Protein AF-A0A534ZPU9-F1 (afdb_monomer_lite)

Structure (mmCIF, N/CA/C/O backbone):
data_AF-A0A534ZPU9-F1
#
_entry.id   AF-A0A534ZPU9-F1
#
loop_
_atom_site.group_PDB
_atom_site.id
_atom_site.type_symbol
_atom_site.label_atom_id
_atom_site.label_alt_id
_atom_site.label_comp_id
_atom_site.label_asym_id
_atom_site.label_entity_id
_atom_site.label_seq_id
_atom_site.pdbx_PDB_ins_code
_atom_site.Cartn_x
_atom_site.Cartn_y
_atom_site.Cartn_z
_atom_site.occupancy
_atom_site.B_iso_or_equiv
_atom_site.auth_seq_id
_atom_site.auth_comp_id
_atom_site.auth_asym_id
_atom_site.auth_atom_id
_atom_site.pdbx_PDB_model_num
ATOM 1 N N . MET A 1 1 ? -18.916 -18.052 34.868 1.00 49.00 1 MET A N 1
ATOM 2 C CA . MET A 1 1 ? -17.453 -17.862 34.822 1.00 49.00 1 MET A CA 1
ATOM 3 C C . MET A 1 1 ? -17.226 -16.495 34.187 1.00 49.00 1 MET A C 1
ATOM 5 O O . MET A 1 1 ? -17.340 -16.378 32.978 1.00 49.00 1 MET A O 1
ATOM 9 N N . THR A 1 2 ? -17.116 -15.443 34.997 1.00 58.88 2 THR A N 1
ATOM 10 C CA . THR A 1 2 ? -16.978 -14.047 34.544 1.00 58.88 2 THR A CA 1
ATOM 11 C C . THR A 1 2 ? -15.500 -13.753 34.291 1.00 58.88 2 THR A C 1
ATOM 13 O O . THR A 1 2 ? -14.686 -13.910 35.202 1.00 58.88 2 THR A O 1
ATOM 16 N N . LEU A 1 3 ? -15.144 -13.390 33.056 1.00 58.25 3 LEU A N 1
ATOM 17 C CA . LEU A 1 3 ? -13.806 -12.895 32.725 1.00 58.25 3 LEU A CA 1
ATOM 18 C C . LEU A 1 3 ? -13.553 -11.594 33.503 1.00 58.25 3 LEU A C 1
ATOM 20 O O . LEU A 1 3 ? -14.474 -10.806 33.725 1.00 58.25 3 LEU A O 1
ATOM 24 N N . ARG A 1 4 ? -12.322 -11.378 33.978 1.00 74.75 4 ARG A N 1
ATOM 25 C CA . ARG A 1 4 ? -11.956 -10.091 34.587 1.00 74.75 4 ARG A CA 1
ATOM 26 C C . ARG A 1 4 ? -11.873 -9.043 33.473 1.00 74.75 4 ARG A C 1
ATOM 28 O O . ARG A 1 4 ? -11.428 -9.363 32.378 1.00 74.75 4 ARG A O 1
ATOM 35 N N . ALA A 1 5 ? -12.220 -7.787 33.758 1.00 69.12 5 ALA A N 1
ATOM 36 C CA . ALA A 1 5 ? -12.166 -6.693 32.775 1.00 69.12 5 ALA A CA 1
ATOM 37 C C . ALA A 1 5 ? -10.786 -6.551 32.085 1.00 69.12 5 ALA A C 1
ATOM 39 O O . ALA A 1 5 ? -10.706 -6.223 30.906 1.00 69.12 5 ALA A O 1
ATOM 40 N N . SER A 1 6 ? -9.696 -6.884 32.790 1.00 70.69 6 SER A N 1
ATOM 41 C CA . SER A 1 6 ? -8.333 -6.944 32.237 1.00 70.69 6 SER A CA 1
ATOM 42 C C . SER A 1 6 ? -8.150 -8.005 31.148 1.00 70.69 6 SER A C 1
ATOM 44 O O . SER A 1 6 ? -7.369 -7.815 30.217 1.00 70.69 6 SER A O 1
ATOM 46 N N . ASP A 1 7 ? -8.861 -9.123 31.272 1.00 79.31 7 ASP A N 1
ATOM 47 C CA . ASP A 1 7 ? -8.763 -10.265 30.366 1.00 79.31 7 ASP A CA 1
ATOM 48 C C . ASP A 1 7 ? -9.612 -10.005 29.114 1.00 79.31 7 ASP A C 1
ATOM 50 O O . ASP A 1 7 ? -9.189 -10.314 28.001 1.00 79.31 7 ASP A O 1
ATOM 54 N N . GLU A 1 8 ? -10.771 -9.358 29.281 1.00 78.50 8 GLU A N 1
ATOM 55 C CA . GLU A 1 8 ? -11.624 -8.906 28.174 1.00 78.50 8 GLU A CA 1
ATOM 56 C C . GLU A 1 8 ? -10.921 -7.856 27.309 1.00 78.50 8 GLU A C 1
ATOM 58 O O . GLU A 1 8 ? -10.891 -7.987 26.083 1.00 78.50 8 GLU A O 1
ATOM 63 N N . GLU A 1 9 ? -10.276 -6.860 27.927 1.00 76.50 9 GLU A N 1
ATOM 64 C CA . GLU A 1 9 ? -9.442 -5.909 27.192 1.00 76.50 9 GLU A CA 1
ATOM 65 C C . GLU A 1 9 ? -8.316 -6.626 26.438 1.00 76.50 9 GLU A C 1
ATOM 67 O O . GLU A 1 9 ? -8.112 -6.374 25.252 1.00 76.50 9 GLU A O 1
ATOM 72 N N . GLY A 1 10 ? -7.604 -7.555 27.082 1.00 81.44 10 GLY A N 1
ATOM 73 C CA . GLY A 1 10 ? -6.538 -8.330 26.442 1.00 81.44 10 GLY A CA 1
ATOM 74 C C . GLY A 1 10 ? -7.006 -9.078 25.187 1.00 81.44 10 GLY A C 1
ATOM 75 O O . GLY A 1 10 ? -6.332 -9.030 24.152 1.00 81.44 10 GLY A O 1
ATOM 76 N N . LEU A 1 11 ? -8.182 -9.707 25.255 1.00 84.25 11 LEU A N 1
ATOM 77 C CA . LEU A 1 11 ? -8.797 -10.434 24.142 1.00 84.25 11 LEU A CA 1
ATOM 78 C C . LEU A 1 11 ? -9.206 -9.506 22.993 1.00 84.25 11 LEU A C 1
ATOM 80 O O . LEU A 1 11 ? -8.908 -9.805 21.837 1.00 84.25 11 LEU A O 1
ATOM 84 N N . LEU A 1 12 ? -9.819 -8.358 23.292 1.00 81.00 12 LEU A N 1
ATOM 85 C CA . LEU A 1 12 ? -10.197 -7.369 22.276 1.00 81.00 12 LEU A CA 1
ATOM 86 C C . LEU A 1 12 ? -8.972 -6.832 21.525 1.00 81.00 12 LEU A C 1
ATOM 88 O O . LEU A 1 12 ? -8.988 -6.709 20.300 1.00 81.00 12 LEU A O 1
ATOM 92 N N . ARG A 1 13 ? -7.876 -6.570 22.245 1.00 80.50 13 ARG A N 1
ATOM 93 C CA . ARG A 1 13 ? -6.616 -6.106 21.647 1.00 80.50 13 ARG A CA 1
ATOM 94 C C . ARG A 1 13 ? -5.962 -7.163 20.757 1.00 80.50 13 ARG A C 1
ATOM 96 O O . ARG A 1 13 ? -5.320 -6.810 19.768 1.00 80.50 13 ARG A O 1
ATOM 103 N N . ALA A 1 14 ? -6.066 -8.441 21.119 1.00 85.62 14 ALA A N 1
ATOM 104 C CA . ALA A 1 14 ? -5.586 -9.542 20.286 1.00 85.62 14 ALA A CA 1
ATOM 105 C C . ALA A 1 14 ? -6.437 -9.674 19.014 1.00 85.62 14 ALA A C 1
ATOM 107 O O . ALA A 1 14 ? -5.892 -9.630 17.916 1.00 85.62 14 ALA A O 1
ATOM 108 N N . ALA A 1 15 ? -7.766 -9.684 19.155 1.00 87.56 15 ALA A N 1
ATOM 109 C CA . ALA A 1 15 ? -8.692 -9.766 18.028 1.00 87.56 15 ALA A CA 1
ATOM 110 C C . ALA A 1 15 ? -8.518 -8.606 17.029 1.00 87.56 15 ALA A C 1
ATOM 112 O O . ALA A 1 15 ? -8.524 -8.827 15.820 1.00 87.56 15 ALA A O 1
ATOM 113 N N . PHE A 1 16 ? -8.299 -7.378 17.516 1.00 88.06 16 PHE A N 1
ATOM 114 C CA . PHE A 1 16 ? -8.013 -6.221 16.662 1.00 88.06 16 PHE A CA 1
ATOM 115 C C . PHE A 1 16 ? -6.722 -6.407 15.849 1.00 88.06 16 PHE A C 1
ATOM 117 O O . PHE A 1 16 ? -6.691 -6.148 14.643 1.00 88.06 16 PHE A O 1
ATOM 124 N N . ARG A 1 17 ? -5.649 -6.887 16.495 1.00 88.50 17 ARG A N 1
ATOM 125 C CA . ARG A 1 17 ? -4.371 -7.166 15.826 1.00 88.50 17 ARG A CA 1
ATOM 126 C C . ARG A 1 17 ? -4.491 -8.294 14.808 1.00 88.50 17 ARG A C 1
ATOM 128 O O . ARG A 1 17 ? -3.958 -8.147 13.712 1.00 88.50 17 ARG A O 1
ATOM 135 N N . ASP A 1 18 ? -5.225 -9.353 15.119 1.00 89.62 18 ASP A N 1
ATOM 136 C CA . ASP A 1 18 ? -5.434 -10.473 14.198 1.00 89.62 18 ASP A CA 1
ATOM 137 C C . ASP A 1 18 ? -6.263 -10.050 12.976 1.00 89.62 18 ASP A C 1
ATOM 139 O O . ASP A 1 18 ? -5.932 -10.405 11.843 1.00 89.62 18 ASP A O 1
ATOM 143 N N . ALA A 1 19 ? -7.292 -9.222 13.183 1.00 89.44 19 ALA A N 1
ATOM 144 C CA . ALA A 1 19 ? -8.152 -8.728 12.111 1.00 89.44 19 ALA A CA 1
ATOM 145 C C . ALA A 1 19 ? -7.417 -7.796 11.132 1.00 89.44 19 ALA A C 1
ATOM 147 O O . ALA A 1 19 ? -7.635 -7.868 9.919 1.00 89.44 19 ALA A O 1
ATOM 148 N N . HIS A 1 20 ? -6.546 -6.914 11.633 1.00 92.50 20 HIS A N 1
ATOM 149 C CA . HIS A 1 20 ? -5.939 -5.859 10.813 1.00 92.50 20 HIS A CA 1
ATOM 150 C C . HIS A 1 20 ? -4.463 -6.086 10.467 1.00 92.50 20 HIS A C 1
ATOM 152 O O . HIS A 1 20 ? -3.985 -5.547 9.464 1.00 92.50 20 HIS A O 1
ATOM 158 N N . GLY A 1 21 ? -3.738 -6.874 11.260 1.00 92.88 21 GLY A N 1
ATOM 159 C CA . GLY A 1 21 ? -2.283 -6.994 11.208 1.00 92.88 21 GLY A CA 1
ATOM 160 C C . GLY A 1 21 ? -1.733 -7.484 9.870 1.00 92.88 21 GLY A C 1
ATOM 161 O O . GLY A 1 21 ? -0.947 -6.756 9.258 1.00 92.88 21 GLY A O 1
ATOM 162 N N . PRO A 1 22 ? -2.161 -8.653 9.353 1.00 93.69 22 PRO A N 1
ATOM 163 C CA . PRO A 1 22 ? -1.631 -9.189 8.100 1.00 93.69 22 PRO A CA 1
ATOM 164 C C . PRO A 1 22 ? -1.818 -8.232 6.916 1.00 93.69 22 PRO A C 1
ATOM 166 O O . PRO A 1 22 ? -0.870 -7.945 6.182 1.00 93.69 22 PRO A O 1
ATOM 169 N N . ARG A 1 23 ? -3.025 -7.665 6.767 1.00 94.25 23 ARG A N 1
ATOM 170 C CA . ARG A 1 23 ? -3.320 -6.710 5.690 1.00 94.25 23 ARG A CA 1
ATOM 171 C C . ARG A 1 23 ? -2.579 -5.390 5.880 1.00 94.25 23 ARG A C 1
ATOM 173 O O . ARG A 1 23 ? -2.172 -4.783 4.896 1.00 94.25 23 ARG A O 1
ATOM 180 N N . LEU A 1 24 ? -2.423 -4.893 7.109 1.00 97.12 24 LEU A N 1
ATOM 181 C CA . LEU A 1 24 ? -1.668 -3.660 7.362 1.00 97.12 24 LEU A CA 1
ATOM 182 C C . LEU A 1 24 ? -0.179 -3.829 7.059 1.00 97.12 24 LEU A C 1
ATOM 184 O O . LEU A 1 24 ? 0.421 -2.931 6.475 1.00 97.12 24 LEU A O 1
ATOM 188 N N . ASN A 1 25 ? 0.398 -4.982 7.396 1.00 96.75 25 ASN A N 1
ATOM 189 C CA . ASN A 1 25 ? 1.785 -5.283 7.064 1.00 96.75 25 ASN A CA 1
ATOM 190 C C . ASN A 1 25 ? 1.997 -5.366 5.543 1.00 96.75 25 ASN A C 1
ATOM 192 O O . ASN A 1 25 ? 2.954 -4.794 5.031 1.00 96.75 25 ASN A O 1
ATOM 196 N N . GLY A 1 26 ? 1.075 -6.001 4.806 1.00 96.62 26 GLY A N 1
ATOM 197 C CA . GLY A 1 26 ? 1.102 -6.019 3.337 1.00 96.62 26 GLY A CA 1
ATOM 198 C C . GLY A 1 26 ? 1.050 -4.614 2.725 1.00 96.62 26 GLY A C 1
ATOM 199 O O . GLY A 1 26 ? 1.885 -4.272 1.885 1.00 96.62 26 GLY A O 1
ATOM 200 N N . PHE A 1 27 ? 0.137 -3.764 3.209 1.00 98.00 27 PHE A N 1
ATOM 201 C CA . PHE A 1 27 ? 0.074 -2.352 2.821 1.00 98.00 27 PHE A CA 1
ATOM 202 C C . PHE A 1 27 ? 1.398 -1.627 3.088 1.00 98.00 27 PHE A C 1
ATOM 204 O O . PHE A 1 27 ? 1.947 -0.975 2.199 1.00 98.00 27 PHE A O 1
ATOM 211 N N . ALA A 1 28 ? 1.936 -1.765 4.304 1.00 97.69 28 ALA A N 1
ATOM 212 C CA . ALA A 1 28 ? 3.181 -1.124 4.701 1.00 97.69 28 ALA A CA 1
ATOM 213 C C . ALA A 1 28 ? 4.351 -1.575 3.813 1.00 97.69 28 ALA A C 1
ATOM 215 O O . ALA A 1 28 ? 5.092 -0.724 3.331 1.00 97.69 28 ALA A O 1
ATOM 216 N N . LEU A 1 29 ? 4.466 -2.874 3.512 1.00 96.94 29 LEU A N 1
ATOM 217 C CA . LEU A 1 29 ? 5.491 -3.419 2.614 1.00 96.94 29 LEU A CA 1
ATOM 218 C C . LEU A 1 29 ? 5.429 -2.805 1.215 1.00 96.94 29 LEU A C 1
ATOM 220 O O . LEU A 1 29 ? 6.463 -2.433 0.658 1.00 96.94 29 LEU A O 1
ATOM 224 N N . LEU A 1 30 ? 4.234 -2.674 0.639 1.00 96.75 30 LEU A N 1
ATOM 225 C CA . LEU A 1 30 ? 4.069 -2.071 -0.684 1.00 96.75 30 LEU A CA 1
ATOM 226 C C . LEU A 1 30 ? 4.425 -0.579 -0.655 1.00 96.75 30 LEU A C 1
ATOM 228 O O . LEU A 1 30 ? 5.157 -0.091 -1.517 1.00 96.75 30 LEU A O 1
ATOM 232 N N . VAL A 1 31 ? 3.984 0.149 0.371 1.00 96.50 31 VAL A N 1
ATOM 233 C CA . VAL A 1 31 ? 4.251 1.587 0.518 1.00 96.50 31 VAL A CA 1
ATOM 234 C C . VAL A 1 31 ? 5.739 1.874 0.768 1.00 96.50 31 VAL A C 1
ATOM 236 O O . VAL A 1 31 ? 6.283 2.812 0.169 1.00 96.50 31 VAL A O 1
ATOM 239 N N . THR A 1 32 ? 6.434 1.047 1.555 1.00 95.69 32 THR A N 1
ATOM 240 C CA . THR A 1 32 ? 7.889 1.146 1.787 1.00 95.69 32 THR A CA 1
ATOM 241 C C . THR A 1 32 ? 8.731 0.506 0.682 1.00 95.69 32 THR A C 1
ATOM 243 O O . THR A 1 32 ? 9.961 0.612 0.692 1.00 95.69 32 THR A O 1
ATOM 246 N N . LEU A 1 33 ? 8.080 -0.102 -0.313 1.00 95.38 33 LEU A N 1
ATOM 247 C CA . LEU A 1 33 ? 8.710 -0.820 -1.413 1.00 95.38 33 LEU A CA 1
ATOM 248 C C . LEU A 1 33 ? 9.692 -1.890 -0.901 1.00 95.38 33 LEU A C 1
ATOM 250 O O . LEU A 1 33 ? 10.892 -1.847 -1.187 1.00 95.38 33 LEU A O 1
ATOM 254 N N . GLY A 1 34 ? 9.174 -2.818 -0.098 1.00 95.44 34 GLY A N 1
ATOM 255 C CA . GLY A 1 34 ? 9.870 -4.030 0.335 1.00 95.44 34 GLY A CA 1
ATOM 256 C C . GLY A 1 34 ? 10.845 -3.864 1.497 1.00 95.44 34 GLY A C 1
ATOM 257 O O . GLY A 1 34 ? 11.533 -4.821 1.838 1.00 95.44 34 GLY A O 1
ATOM 258 N N . ASP A 1 35 ? 10.924 -2.689 2.126 1.00 95.12 35 ASP A N 1
ATOM 259 C CA . ASP A 1 35 ? 11.679 -2.540 3.375 1.00 95.12 35 ASP A CA 1
ATOM 260 C C . ASP A 1 35 ? 10.894 -3.199 4.520 1.00 95.12 35 ASP A C 1
ATOM 262 O O . ASP A 1 35 ? 9.988 -2.585 5.090 1.00 95.12 35 ASP A O 1
ATOM 266 N N . GLN A 1 36 ? 11.205 -4.471 4.801 1.00 95.12 36 GLN A N 1
ATOM 267 C CA . GLN A 1 36 ? 10.495 -5.298 5.784 1.00 95.12 36 GLN A CA 1
ATOM 268 C C . GLN A 1 36 ? 10.608 -4.747 7.200 1.00 95.12 36 GLN A C 1
ATOM 270 O O . GLN A 1 36 ? 9.604 -4.666 7.903 1.00 95.12 36 GLN A O 1
ATOM 275 N N . SER A 1 37 ? 11.812 -4.343 7.607 1.00 94.38 37 SER A N 1
ATOM 276 C CA . SER A 1 37 ? 12.061 -3.815 8.947 1.00 94.38 37 SER A CA 1
ATOM 277 C C . SER A 1 37 ? 11.273 -2.530 9.178 1.00 94.38 37 SER A C 1
ATOM 279 O O . SER A 1 37 ? 10.618 -2.379 10.209 1.00 94.38 37 SER A O 1
ATOM 281 N N . LEU A 1 38 ? 11.285 -1.616 8.202 1.00 95.06 38 LEU A N 1
ATOM 282 C CA . LEU A 1 38 ? 10.503 -0.388 8.288 1.00 95.06 38 LEU A CA 1
ATOM 283 C C . LEU A 1 38 ? 8.996 -0.666 8.226 1.00 95.06 38 LEU A C 1
ATOM 285 O O . LEU A 1 38 ? 8.249 -0.078 9.001 1.00 95.06 38 LEU A O 1
ATOM 289 N N . ALA A 1 39 ? 8.543 -1.550 7.334 1.00 96.38 39 ALA A N 1
ATOM 290 C CA . ALA A 1 39 ? 7.129 -1.897 7.209 1.00 96.38 39 ALA A CA 1
ATOM 291 C C . ALA A 1 39 ? 6.572 -2.507 8.501 1.00 96.38 39 ALA A C 1
ATOM 293 O O . ALA A 1 39 ? 5.527 -2.066 8.977 1.00 96.38 39 ALA A O 1
ATOM 294 N N . ALA A 1 40 ? 7.298 -3.458 9.094 1.00 96.31 40 ALA A N 1
ATOM 295 C CA . ALA A 1 40 ? 6.917 -4.101 10.344 1.00 96.31 40 ALA A CA 1
ATOM 296 C C . ALA A 1 40 ? 6.848 -3.092 11.496 1.00 96.31 40 ALA A C 1
ATOM 298 O O . ALA A 1 40 ? 5.866 -3.086 12.233 1.00 96.31 40 ALA A O 1
ATOM 299 N N . ALA A 1 41 ? 7.840 -2.201 11.612 1.00 96.94 41 ALA A N 1
ATOM 300 C CA . ALA A 1 41 ? 7.837 -1.148 12.626 1.00 96.94 41 ALA A CA 1
ATOM 301 C C . ALA A 1 41 ? 6.634 -0.202 12.465 1.00 96.94 41 ALA A C 1
ATOM 303 O O . ALA A 1 41 ? 5.899 0.030 13.418 1.00 96.94 41 ALA A O 1
ATOM 304 N N . LEU A 1 42 ? 6.373 0.281 11.244 1.00 97.44 42 LEU A N 1
ATOM 305 C CA . LEU A 1 42 ? 5.243 1.175 10.966 1.00 97.44 42 LEU A CA 1
ATOM 306 C C . LEU A 1 42 ? 3.886 0.507 11.230 1.00 97.44 42 LEU A C 1
ATOM 308 O O . LEU A 1 42 ? 2.979 1.146 11.763 1.00 97.44 42 LEU A O 1
ATOM 312 N N . ALA A 1 43 ? 3.731 -0.761 10.841 1.00 97.50 43 ALA A N 1
ATOM 313 C CA . ALA A 1 43 ? 2.507 -1.516 11.073 1.00 97.50 43 ALA A CA 1
ATOM 314 C C . ALA A 1 43 ? 2.292 -1.791 12.569 1.00 97.50 43 ALA A C 1
ATOM 316 O O . ALA A 1 43 ? 1.174 -1.626 13.052 1.00 97.50 43 ALA A O 1
ATOM 317 N N . ALA A 1 44 ? 3.349 -2.157 13.301 1.00 96.19 44 ALA A N 1
ATOM 318 C CA . ALA A 1 44 ? 3.297 -2.355 14.747 1.00 96.19 44 ALA A CA 1
ATOM 319 C C . ALA A 1 44 ? 2.902 -1.062 15.476 1.00 96.19 44 ALA A C 1
ATOM 321 O O . ALA A 1 44 ? 1.931 -1.071 16.228 1.00 96.19 44 ALA A O 1
ATOM 322 N N . ASP A 1 45 ? 3.557 0.061 15.169 1.00 97.12 45 ASP A N 1
ATOM 323 C CA . ASP A 1 45 ? 3.245 1.364 15.769 1.00 97.12 45 ASP A CA 1
ATOM 324 C C . ASP A 1 45 ? 1.782 1.773 15.522 1.00 97.12 45 ASP A C 1
ATOM 326 O O . ASP A 1 45 ? 1.087 2.248 16.425 1.00 97.12 45 ASP A O 1
ATOM 330 N N . ALA A 1 46 ? 1.289 1.569 14.296 1.00 97.19 46 ALA A N 1
ATOM 331 C CA . ALA A 1 46 ? -0.093 1.870 13.942 1.00 97.19 46 ALA A CA 1
ATOM 332 C C . ALA A 1 46 ? -1.094 0.956 14.669 1.00 97.19 46 ALA A C 1
ATOM 334 O O . ALA A 1 46 ? -2.116 1.446 15.153 1.00 97.19 46 ALA A O 1
ATOM 335 N N . LEU A 1 47 ? -0.810 -0.347 14.781 1.00 95.12 47 LEU A N 1
ATOM 336 C CA . LEU A 1 47 ? -1.645 -1.288 15.533 1.00 95.12 47 LEU A CA 1
ATOM 337 C C . LEU A 1 47 ? -1.665 -0.954 17.020 1.00 95.12 47 LEU A C 1
ATOM 339 O O . LEU A 1 47 ? -2.739 -0.967 17.615 1.00 95.12 47 LEU A O 1
ATOM 343 N N . ASP A 1 48 ? -0.522 -0.626 17.615 1.00 93.88 48 ASP A N 1
ATOM 344 C CA . ASP A 1 48 ? -0.427 -0.279 19.032 1.00 93.88 48 ASP A CA 1
ATOM 345 C C . ASP A 1 48 ? -1.229 0.982 19.361 1.00 93.88 48 ASP A C 1
ATOM 347 O O . ASP A 1 48 ? -1.870 1.061 20.411 1.00 93.88 48 ASP A O 1
ATOM 351 N N . GLU A 1 49 ? -1.228 1.971 18.467 1.00 93.56 49 GLU A N 1
ATOM 352 C CA . GLU A 1 49 ? -2.047 3.171 18.628 1.00 93.56 49 GLU A CA 1
ATOM 353 C C . GLU A 1 49 ? -3.535 2.899 18.374 1.00 93.56 49 GLU A C 1
ATOM 355 O O . GLU A 1 49 ? -4.372 3.329 19.168 1.00 93.56 49 GLU A O 1
ATOM 360 N N . GLY A 1 50 ? -3.869 2.135 17.329 1.00 91.31 50 GLY A N 1
ATOM 361 C CA . GLY A 1 50 ? -5.250 1.753 17.022 1.00 91.31 50 GLY A CA 1
ATOM 362 C C . GLY A 1 50 ? -5.881 0.915 18.134 1.00 91.31 50 GLY A C 1
ATOM 363 O O . GLY A 1 50 ? -7.029 1.131 18.505 1.00 91.31 50 GLY A O 1
ATOM 364 N N . THR A 1 51 ? -5.094 0.040 18.756 1.00 89.12 51 THR A N 1
ATOM 365 C CA . THR A 1 51 ? -5.502 -0.792 19.892 1.00 89.12 51 THR A CA 1
ATOM 366 C C . THR A 1 51 ? -5.884 0.052 21.115 1.00 89.12 51 THR A C 1
ATOM 368 O O . THR A 1 51 ? -6.840 -0.274 21.813 1.00 89.12 51 THR A O 1
ATOM 371 N N . ARG A 1 52 ? -5.188 1.174 21.362 1.00 86.94 52 ARG A N 1
ATOM 372 C CA . ARG A 1 52 ? -5.541 2.130 22.434 1.00 86.94 52 ARG A CA 1
ATOM 373 C C . ARG A 1 52 ? -6.829 2.905 22.146 1.00 86.94 52 ARG A C 1
ATOM 375 O O . ARG A 1 52 ? -7.395 3.490 23.060 1.00 86.94 52 ARG A O 1
ATOM 382 N N . GLN A 1 53 ? -7.274 2.921 20.891 1.00 85.06 53 GLN A N 1
ATOM 383 C CA . GLN A 1 53 ? -8.470 3.621 20.422 1.00 85.06 53 GLN A CA 1
ATOM 384 C C . GLN A 1 53 ? -9.528 2.650 19.877 1.00 85.06 53 GLN A C 1
ATOM 386 O O . GLN A 1 53 ? -10.430 3.074 19.155 1.00 85.06 53 GLN A O 1
ATOM 391 N N . ALA A 1 54 ? -9.443 1.357 20.214 1.00 78.19 54 ALA A N 1
ATOM 392 C CA . ALA A 1 54 ? -10.286 0.315 19.626 1.00 78.19 54 ALA A CA 1
ATOM 393 C C . ALA A 1 54 ? -11.789 0.615 19.785 1.00 78.19 54 ALA A C 1
ATOM 395 O O . ALA A 1 54 ? -12.569 0.398 18.860 1.00 78.19 54 ALA A O 1
ATOM 396 N N . ASP A 1 55 ? -12.184 1.218 20.910 1.00 77.19 55 ASP A N 1
ATOM 397 C CA . ASP A 1 55 ? -13.563 1.646 21.160 1.00 77.19 55 ASP A CA 1
ATOM 398 C C . ASP A 1 55 ? -14.048 2.780 20.252 1.00 77.19 55 ASP A C 1
ATOM 400 O O . ASP A 1 55 ? -15.239 2.850 19.948 1.00 77.19 55 ASP A O 1
ATOM 404 N N . ALA A 1 56 ? -13.153 3.664 19.815 1.00 79.94 56 ALA A N 1
ATOM 405 C CA . ALA A 1 56 ? -13.463 4.716 18.849 1.00 79.94 56 ALA A CA 1
ATOM 406 C C . ALA A 1 56 ? -13.423 4.190 17.401 1.00 79.94 56 ALA A C 1
ATOM 408 O O . ALA A 1 56 ? -14.088 4.733 16.519 1.00 79.94 56 ALA A O 1
ATOM 409 N N . LEU A 1 57 ? -12.686 3.101 17.160 1.00 82.88 57 LEU A N 1
ATOM 410 C CA . LEU A 1 57 ? -12.492 2.451 15.863 1.00 82.88 57 LEU A CA 1
ATOM 411 C C . LEU A 1 57 ? -13.358 1.187 15.704 1.00 82.88 57 LEU A C 1
ATOM 413 O O . LEU A 1 57 ? -12.930 0.197 15.119 1.00 82.88 57 LEU A O 1
ATOM 417 N N . ARG A 1 58 ? -14.601 1.213 16.199 1.00 77.12 58 ARG A N 1
ATOM 418 C CA . ARG A 1 58 ? -15.518 0.052 16.150 1.00 77.12 58 ARG A CA 1
ATOM 419 C C . ARG A 1 58 ? -15.936 -0.366 14.741 1.00 77.12 58 ARG A C 1
ATOM 421 O O . ARG A 1 58 ? -16.351 -1.504 14.549 1.00 77.12 58 ARG A O 1
ATOM 428 N N . HIS A 1 59 ? -15.865 0.543 13.771 1.00 87.19 59 HIS A N 1
ATOM 429 C CA . HIS A 1 59 ? -16.178 0.239 12.376 1.00 87.19 59 HIS A CA 1
ATOM 430 C C . HIS A 1 59 ? -14.931 -0.317 11.679 1.00 87.19 59 HIS A C 1
ATOM 432 O O . HIS A 1 59 ? -13.973 0.442 11.506 1.00 87.19 59 HIS A O 1
ATOM 438 N N . PRO A 1 60 ? -14.922 -1.599 11.272 1.00 87.38 60 PRO A N 1
ATOM 439 C CA . PRO A 1 60 ? -13.707 -2.270 10.814 1.00 87.38 60 PRO A CA 1
ATOM 440 C C . PRO A 1 60 ? -13.105 -1.630 9.556 1.00 87.38 60 PRO A C 1
ATOM 442 O O . PRO A 1 60 ? -11.883 -1.547 9.439 1.00 87.38 60 PRO A O 1
ATOM 445 N N . GLU A 1 61 ? -13.928 -1.109 8.645 1.00 89.81 61 GLU A N 1
ATOM 446 C CA . GLU A 1 61 ? -13.474 -0.423 7.431 1.00 89.81 61 GLU A CA 1
ATOM 447 C C . GLU A 1 61 ? -12.789 0.905 7.772 1.00 89.81 61 GLU A C 1
ATOM 449 O O . GLU A 1 61 ? -11.675 1.175 7.317 1.00 89.81 61 GLU A O 1
ATOM 454 N N . ARG A 1 62 ? -13.402 1.698 8.662 1.00 90.19 62 ARG A N 1
ATOM 455 C CA . ARG A 1 62 ? -12.834 2.975 9.121 1.00 90.19 62 ARG A CA 1
ATOM 456 C C . ARG A 1 62 ? -11.572 2.767 9.951 1.00 90.19 62 ARG A C 1
ATOM 458 O O . ARG A 1 62 ? -10.629 3.544 9.829 1.00 90.19 62 ARG A O 1
ATOM 465 N N . ALA A 1 63 ? -11.535 1.714 10.768 1.00 94.00 63 ALA A N 1
ATOM 466 C CA . ALA A 1 63 ? -10.345 1.304 11.505 1.00 94.00 63 ALA A CA 1
ATOM 467 C C . ALA A 1 63 ? -9.207 0.962 10.542 1.00 94.00 63 ALA A C 1
ATOM 469 O O . ALA A 1 63 ? -8.093 1.463 10.694 1.00 94.00 63 ALA A O 1
ATOM 470 N N . ALA A 1 64 ? -9.497 0.177 9.501 1.00 95.69 64 ALA A N 1
ATOM 471 C CA . ALA A 1 64 ? -8.521 -0.143 8.473 1.00 95.69 64 ALA A CA 1
ATOM 472 C C . ALA A 1 64 ? -8.009 1.132 7.782 1.00 95.69 64 ALA A C 1
ATOM 474 O O . ALA A 1 64 ? -6.797 1.342 7.740 1.00 95.69 64 ALA A O 1
ATOM 475 N N . ALA A 1 65 ? -8.898 2.021 7.331 1.00 96.62 65 ALA A N 1
ATOM 476 C CA . ALA A 1 65 ? -8.526 3.285 6.696 1.00 96.62 65 ALA A CA 1
ATOM 477 C C . ALA A 1 65 ? -7.639 4.159 7.601 1.00 96.62 65 ALA A C 1
ATOM 479 O O . ALA A 1 65 ? -6.586 4.645 7.181 1.00 96.62 65 ALA A O 1
ATOM 480 N N . TRP A 1 66 ? -8.008 4.287 8.876 1.00 96.69 66 TRP A N 1
ATOM 481 C CA . TRP A 1 66 ? -7.234 5.020 9.874 1.00 96.69 66 TRP A CA 1
ATOM 482 C C . TRP A 1 66 ? -5.826 4.432 10.067 1.00 96.69 66 TRP A C 1
ATOM 484 O O . TRP A 1 66 ? -4.839 5.170 10.077 1.00 96.69 66 TRP A O 1
ATOM 494 N N . LEU A 1 67 ? -5.699 3.102 10.134 1.00 97.88 67 LEU A N 1
ATOM 495 C CA . LEU A 1 67 ? -4.403 2.429 10.268 1.00 97.88 67 LEU A CA 1
ATOM 496 C C . LEU A 1 67 ? -3.499 2.679 9.049 1.00 97.88 67 LEU A C 1
ATOM 498 O O . LEU A 1 67 ? -2.307 2.954 9.210 1.00 97.88 67 LEU A O 1
ATOM 502 N N . ARG A 1 68 ? -4.051 2.641 7.827 1.00 98.31 68 ARG A N 1
ATOM 503 C CA . ARG A 1 68 ? -3.296 2.967 6.600 1.00 98.31 68 ARG A CA 1
ATOM 504 C C . ARG A 1 68 ? -2.851 4.426 6.592 1.00 98.31 68 ARG A C 1
ATOM 506 O O . ARG A 1 68 ? -1.696 4.701 6.263 1.00 98.31 68 ARG A O 1
ATOM 513 N N . ALA A 1 69 ? -3.725 5.344 7.008 1.00 97.75 69 ALA A N 1
ATOM 514 C CA . ALA A 1 69 ? -3.378 6.755 7.170 1.00 97.75 69 ALA A CA 1
ATOM 515 C C . ALA A 1 69 ? -2.198 6.924 8.137 1.00 97.75 69 ALA A C 1
ATOM 517 O O . ALA A 1 69 ? -1.276 7.706 7.883 1.00 97.75 69 ALA A O 1
ATOM 518 N N . ARG A 1 70 ? -2.187 6.148 9.230 1.00 97.75 70 ARG A N 1
ATOM 519 C CA . ARG A 1 70 ? -1.123 6.201 10.231 1.00 97.75 70 ARG A CA 1
ATOM 520 C C . ARG A 1 70 ? 0.219 5.732 9.680 1.00 97.75 70 ARG A C 1
ATOM 522 O O . ARG A 1 70 ? 1.209 6.452 9.834 1.00 97.75 70 ARG A O 1
ATOM 529 N N . VAL A 1 71 ? 0.232 4.598 8.978 1.00 98.12 71 VAL A N 1
ATOM 530 C CA . VAL A 1 71 ? 1.419 4.085 8.274 1.00 98.12 71 VAL A CA 1
ATOM 531 C C . VAL A 1 71 ? 1.921 5.102 7.251 1.00 98.12 71 VAL A C 1
ATOM 533 O O . VAL A 1 7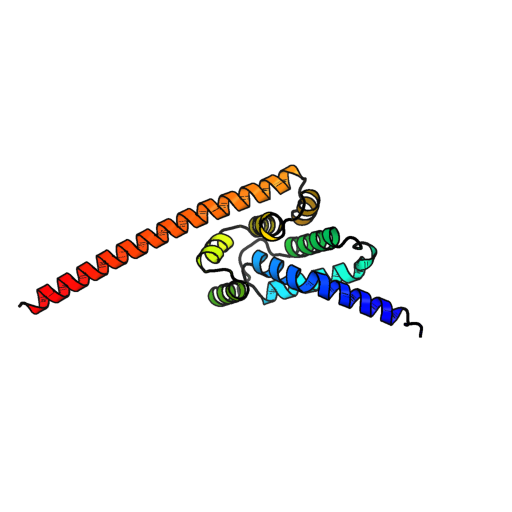1 ? 3.104 5.445 7.254 1.00 98.12 71 VAL A O 1
ATOM 536 N N . LEU A 1 72 ? 1.037 5.641 6.405 1.00 97.19 72 LEU A N 1
ATOM 537 C CA . LEU A 1 72 ? 1.424 6.594 5.365 1.00 97.19 72 LEU A CA 1
ATOM 538 C C . LEU A 1 72 ? 2.038 7.867 5.960 1.00 97.19 72 LEU A C 1
ATOM 540 O O . LEU A 1 72 ? 3.094 8.311 5.509 1.00 97.19 72 LEU A O 1
ATOM 544 N N . LYS A 1 73 ? 1.417 8.427 7.005 1.00 96.69 73 LYS A N 1
ATOM 545 C CA . LYS A 1 73 ? 1.902 9.632 7.693 1.00 96.69 73 LYS A CA 1
ATOM 546 C C . LYS A 1 73 ? 3.283 9.432 8.323 1.00 96.69 73 LYS A C 1
ATOM 548 O O . LYS A 1 73 ? 4.077 10.369 8.348 1.00 96.69 73 LYS A O 1
ATOM 553 N N . ALA A 1 74 ? 3.561 8.238 8.841 1.00 95.69 74 ALA A N 1
ATOM 554 C CA . ALA A 1 74 ? 4.843 7.900 9.455 1.00 95.69 74 ALA A CA 1
ATOM 555 C C . ALA A 1 74 ? 5.903 7.431 8.436 1.00 95.69 74 ALA A C 1
ATOM 557 O O . ALA A 1 74 ? 7.089 7.366 8.766 1.00 95.69 74 ALA A O 1
ATOM 558 N N . THR A 1 75 ? 5.514 7.150 7.187 1.00 94.75 75 THR A N 1
ATOM 559 C CA . THR A 1 75 ? 6.449 6.715 6.146 1.00 94.75 75 THR A CA 1
ATOM 560 C C . THR A 1 75 ? 7.316 7.888 5.657 1.00 94.75 75 THR A C 1
ATOM 562 O O . THR A 1 75 ? 6.783 8.916 5.219 1.00 94.75 75 THR A O 1
ATOM 565 N N . PRO A 1 76 ? 8.657 7.753 5.656 1.00 89.94 76 PRO A N 1
ATOM 566 C CA . PRO A 1 76 ? 9.555 8.770 5.114 1.00 89.94 76 PRO A CA 1
ATOM 567 C C . PRO A 1 76 ? 9.297 9.041 3.625 1.00 89.94 76 PRO A C 1
ATOM 569 O O . PRO A 1 76 ? 9.262 8.123 2.813 1.00 89.94 76 PRO A O 1
ATOM 572 N N . GLN A 1 77 ? 9.168 10.317 3.248 1.00 84.00 77 GLN A N 1
ATOM 573 C CA . GLN A 1 77 ? 8.830 10.721 1.872 1.00 84.00 77 GLN A CA 1
ATOM 574 C C . GLN A 1 77 ? 10.030 10.743 0.906 1.00 84.00 77 GLN A C 1
ATOM 576 O O . GLN A 1 77 ? 9.844 10.851 -0.304 1.00 84.00 77 GLN A O 1
ATOM 581 N N . ARG A 1 78 ? 11.268 10.669 1.415 1.00 74.88 78 ARG A N 1
ATOM 582 C CA . ARG A 1 78 ? 12.505 10.656 0.612 1.00 74.88 78 ARG A CA 1
ATOM 583 C C . ARG A 1 78 ? 13.200 9.292 0.717 1.00 74.88 78 ARG A C 1
ATOM 585 O O . ARG A 1 78 ? 13.149 8.666 1.772 1.00 74.88 78 ARG A O 1
ATOM 592 N N . HIS A 1 79 ? 13.810 8.873 -0.400 1.00 60.78 79 HIS A N 1
ATOM 593 C CA . HIS A 1 79 ? 14.527 7.608 -0.650 1.00 60.78 79 HIS A CA 1
ATOM 594 C C . HIS A 1 79 ? 15.513 7.192 0.468 1.00 60.78 79 HIS A C 1
ATOM 596 O O . HIS A 1 79 ? 15.910 8.035 1.273 1.00 60.78 79 HIS A O 1
ATOM 602 N N . PRO A 1 80 ? 15.864 5.890 0.552 1.00 57.31 80 PRO A N 1
ATOM 603 C CA . PRO A 1 80 ? 16.067 5.174 1.807 1.00 57.31 80 PRO A CA 1
ATOM 604 C C . PRO A 1 80 ? 17.214 5.724 2.648 1.00 57.31 80 PRO A C 1
ATOM 606 O O . PRO A 1 80 ? 18.183 6.299 2.149 1.00 57.31 80 PRO A O 1
ATOM 609 N N . ARG A 1 81 ? 17.101 5.490 3.961 1.00 59.69 81 ARG A N 1
ATOM 610 C CA . ARG A 1 81 ? 18.185 5.703 4.922 1.00 59.69 81 ARG A CA 1
ATOM 611 C C . ARG A 1 81 ? 19.472 5.099 4.351 1.00 59.69 81 ARG A C 1
ATOM 613 O O . ARG A 1 81 ? 19.436 4.016 3.780 1.00 59.69 81 ARG A O 1
ATOM 620 N N . ARG A 1 82 ? 20.612 5.760 4.564 1.00 64.81 82 ARG A N 1
ATOM 621 C CA . ARG A 1 82 ? 21.955 5.297 4.150 1.00 64.81 82 ARG A CA 1
ATOM 622 C C . ARG A 1 82 ? 22.267 3.838 4.551 1.00 64.81 82 ARG A C 1
ATOM 624 O O . ARG A 1 82 ? 23.132 3.224 3.943 1.00 64.81 82 ARG A O 1
ATOM 631 N N . ASN A 1 83 ? 21.530 3.298 5.527 1.00 73.38 83 ASN A N 1
ATOM 632 C CA . ASN A 1 83 ? 21.633 1.936 6.054 1.00 73.38 83 ASN A CA 1
ATOM 633 C C . ASN A 1 83 ? 20.368 1.084 5.791 1.00 73.38 83 ASN A C 1
ATOM 635 O O . ASN A 1 83 ? 20.067 0.188 6.573 1.00 73.38 83 ASN A O 1
ATOM 639 N N . GLY A 1 84 ? 19.569 1.414 4.774 1.00 80.88 84 GLY A N 1
ATOM 640 C CA . GLY A 1 84 ? 18.387 0.635 4.395 1.00 80.88 84 GLY A CA 1
ATOM 641 C C . GLY A 1 84 ? 18.746 -0.709 3.744 1.00 80.88 84 GLY A C 1
ATOM 642 O O . GLY A 1 84 ? 19.900 -0.903 3.348 1.00 80.88 84 GLY A O 1
ATOM 643 N N . PRO A 1 85 ? 17.770 -1.627 3.620 1.00 88.56 85 PRO A N 1
ATOM 644 C CA . PRO A 1 85 ? 17.989 -2.929 3.005 1.00 88.56 85 PRO A CA 1
ATOM 645 C C . PRO A 1 85 ? 18.430 -2.790 1.550 1.00 88.56 85 PRO A C 1
ATOM 647 O O . PRO A 1 85 ? 18.085 -1.828 0.849 1.00 88.56 85 PRO A O 1
ATOM 650 N N . ARG A 1 86 ? 19.190 -3.782 1.091 1.00 91.19 86 ARG A N 1
ATOM 651 C CA . ARG A 1 86 ? 19.635 -3.854 -0.296 1.00 91.19 86 ARG A CA 1
ATOM 652 C C . ARG A 1 86 ? 18.441 -4.037 -1.215 1.00 91.19 86 ARG A C 1
ATOM 654 O O . ARG A 1 86 ? 17.396 -4.581 -0.871 1.00 91.19 86 ARG A O 1
ATOM 661 N N . ASP A 1 87 ? 18.636 -3.610 -2.446 1.00 90.50 87 ASP A N 1
ATOM 662 C CA . ASP A 1 87 ? 17.599 -3.622 -3.465 1.00 90.50 87 ASP 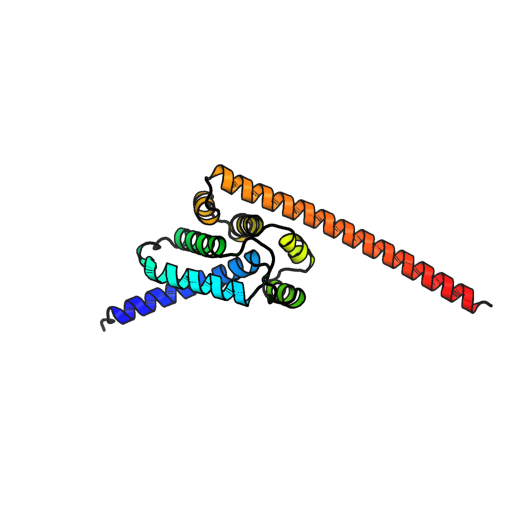A CA 1
ATOM 663 C C . ASP A 1 87 ? 17.121 -5.049 -3.814 1.00 90.50 87 ASP A C 1
ATOM 665 O O . ASP A 1 87 ? 15.964 -5.253 -4.175 1.00 90.50 87 ASP A O 1
ATOM 669 N N . GLU A 1 88 ? 17.994 -6.048 -3.681 1.00 92.56 88 GLU A N 1
ATOM 670 C CA . GLU A 1 88 ? 17.660 -7.471 -3.822 1.00 92.56 88 GLU A CA 1
ATOM 671 C C . GLU A 1 88 ? 16.766 -7.971 -2.678 1.00 92.56 88 GLU A C 1
ATOM 673 O O . GLU A 1 88 ? 15.734 -8.584 -2.936 1.00 92.56 88 GLU A O 1
ATOM 678 N N . GLU A 1 89 ? 17.087 -7.620 -1.430 1.00 94.31 89 GLU A N 1
ATOM 679 C CA . GLU A 1 89 ? 16.290 -7.978 -0.246 1.00 94.31 89 GLU A CA 1
ATOM 680 C C . GLU A 1 89 ? 14.869 -7.412 -0.356 1.00 94.31 89 GLU A C 1
ATOM 682 O O . GLU A 1 89 ? 13.885 -8.106 -0.103 1.00 94.31 89 GLU A O 1
ATOM 687 N N . ARG A 1 90 ? 14.749 -6.168 -0.832 1.00 94.94 90 ARG A N 1
ATOM 688 C CA . ARG A 1 90 ? 13.459 -5.506 -1.071 1.00 94.94 90 ARG A CA 1
ATOM 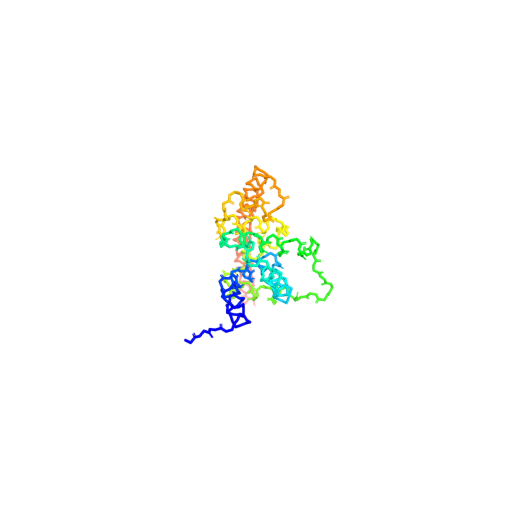689 C C . ARG A 1 90 ? 12.635 -6.205 -2.152 1.00 94.94 90 ARG A C 1
ATOM 691 O O . ARG A 1 90 ? 11.418 -6.329 -2.010 1.00 94.94 90 ARG A O 1
ATOM 698 N N . ARG A 1 91 ? 13.284 -6.673 -3.224 1.00 95.19 91 ARG A N 1
ATOM 699 C CA . ARG A 1 91 ? 12.630 -7.466 -4.278 1.00 95.19 91 ARG A CA 1
ATOM 700 C C . ARG A 1 91 ? 12.161 -8.809 -3.739 1.00 95.19 91 ARG A C 1
ATOM 702 O O . ARG A 1 91 ? 11.014 -9.162 -3.972 1.00 95.19 91 ARG A O 1
ATOM 709 N N . MET A 1 92 ? 12.999 -9.521 -2.984 1.00 95.56 92 MET A N 1
ATOM 710 C CA . MET A 1 92 ? 12.628 -10.801 -2.370 1.00 95.56 92 MET A CA 1
ATOM 711 C C . MET A 1 92 ? 11.439 -10.652 -1.416 1.00 95.56 92 MET A C 1
ATOM 713 O O . MET A 1 92 ? 10.511 -11.457 -1.454 1.00 95.56 92 MET A O 1
ATOM 717 N N . ALA A 1 93 ? 11.433 -9.593 -0.603 1.00 95.19 93 ALA A N 1
ATOM 718 C CA . ALA A 1 93 ? 10.344 -9.299 0.318 1.00 95.19 93 ALA A CA 1
ATOM 719 C C . ALA A 1 93 ? 8.998 -9.107 -0.392 1.00 95.19 93 ALA A C 1
ATOM 721 O O . ALA A 1 93 ? 7.980 -9.614 0.074 1.00 95.19 93 ALA A O 1
ATOM 722 N N . LEU A 1 94 ? 8.989 -8.386 -1.516 1.00 95.94 94 LEU A N 1
ATOM 723 C CA . LEU A 1 94 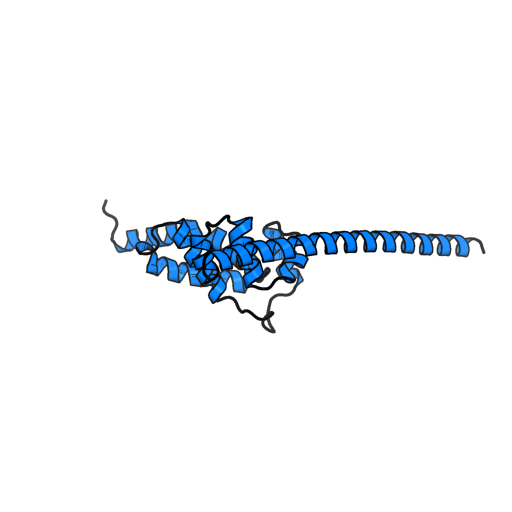? 7.777 -8.167 -2.303 1.00 95.94 94 LEU A CA 1
ATOM 724 C C . LEU A 1 94 ? 7.410 -9.388 -3.167 1.00 95.94 94 LEU A C 1
ATOM 726 O O . LEU A 1 94 ? 6.229 -9.698 -3.314 1.00 95.94 94 LEU 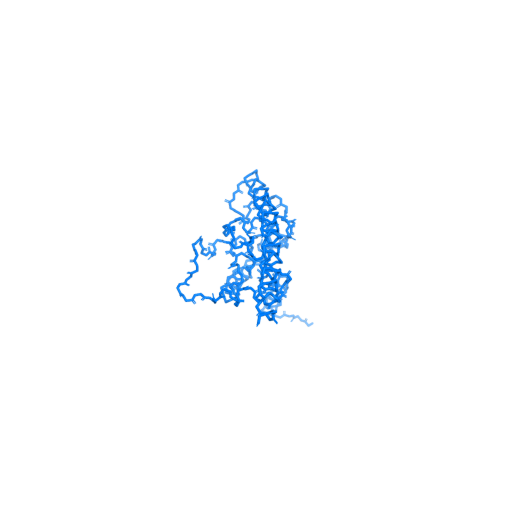A O 1
ATOM 730 N N . ALA A 1 95 ? 8.391 -10.148 -3.653 1.00 95.69 95 ALA A N 1
ATOM 731 C CA . ALA A 1 95 ? 8.151 -11.409 -4.355 1.00 95.69 95 ALA A CA 1
ATOM 732 C C . ALA A 1 95 ? 7.434 -12.439 -3.468 1.00 95.69 95 ALA A C 1
ATOM 734 O O . ALA A 1 95 ? 6.566 -13.162 -3.952 1.00 95.69 95 ALA A O 1
ATOM 735 N N . ALA A 1 96 ? 7.717 -12.453 -2.160 1.00 93.81 96 ALA A N 1
ATOM 736 C CA . ALA A 1 96 ? 7.026 -13.311 -1.195 1.00 93.81 96 ALA A CA 1
ATOM 737 C C . ALA A 1 96 ? 5.511 -13.032 -1.088 1.00 93.81 96 ALA A C 1
ATOM 739 O O . ALA A 1 96 ? 4.768 -13.900 -0.637 1.00 93.81 96 ALA A O 1
ATOM 740 N N . ILE A 1 97 ? 5.049 -11.851 -1.519 1.00 91.56 97 ILE A N 1
ATOM 741 C CA . ILE A 1 97 ? 3.623 -11.491 -1.604 1.00 91.56 97 ILE A CA 1
ATOM 742 C C . ILE A 1 97 ? 3.114 -11.420 -3.056 1.00 91.56 97 ILE A C 1
ATOM 744 O O . ILE A 1 97 ? 2.049 -10.863 -3.307 1.00 91.56 97 ILE A O 1
ATOM 748 N N . GLY A 1 98 ? 3.861 -11.984 -4.013 1.00 93.12 98 GLY A N 1
ATOM 749 C CA . GLY A 1 98 ? 3.448 -12.120 -5.414 1.00 93.12 98 GLY A CA 1
ATOM 750 C C . GLY A 1 98 ? 3.806 -10.949 -6.333 1.00 93.12 98 GLY A C 1
ATOM 751 O O . GLY A 1 98 ? 3.346 -10.917 -7.470 1.00 93.12 98 GLY A O 1
ATOM 752 N N . VAL A 1 99 ? 4.621 -9.991 -5.884 1.00 93.81 99 VAL A N 1
ATOM 753 C CA . VAL A 1 99 ? 5.081 -8.877 -6.728 1.00 93.81 99 VAL A CA 1
ATOM 754 C C . VAL A 1 99 ? 6.275 -9.326 -7.568 1.00 93.81 99 VAL A C 1
ATOM 756 O O . VAL A 1 99 ? 7.345 -9.624 -7.036 1.00 93.81 99 VAL A O 1
ATOM 759 N N . ASP A 1 100 ? 6.111 -9.342 -8.887 1.00 92.75 100 ASP A N 1
ATOM 760 C CA . ASP A 1 100 ? 7.193 -9.663 -9.817 1.00 92.75 100 ASP A CA 1
ATOM 761 C C . ASP A 1 100 ? 8.175 -8.492 -10.033 1.00 92.75 100 ASP A C 1
ATOM 763 O O . ASP A 1 100 ? 8.012 -7.381 -9.520 1.00 92.75 100 ASP A O 1
ATOM 767 N N . GLY A 1 101 ? 9.244 -8.747 -10.794 1.00 89.06 101 GLY A N 1
ATOM 768 C CA . GLY A 1 101 ? 10.298 -7.759 -11.037 1.00 89.06 101 GLY A CA 1
ATOM 769 C C . GLY A 1 101 ? 9.831 -6.524 -11.817 1.00 89.06 101 GLY A C 1
ATOM 770 O O . GLY A 1 101 ? 10.322 -5.425 -11.552 1.00 89.06 101 GLY A O 1
ATOM 771 N N . LEU A 1 102 ? 8.878 -6.693 -12.739 1.00 90.12 102 LEU A N 1
ATOM 772 C CA . LEU A 1 102 ? 8.302 -5.612 -13.542 1.00 90.12 102 LEU A CA 1
ATOM 773 C C . LEU A 1 102 ? 7.432 -4.706 -12.659 1.00 90.12 102 LEU A C 1
ATOM 775 O O . LEU A 1 102 ? 7.627 -3.495 -12.588 1.00 90.12 102 LEU A O 1
ATOM 779 N N . THR A 1 103 ? 6.532 -5.309 -11.886 1.00 92.38 103 THR A N 1
ATOM 780 C CA . THR A 1 103 ? 5.690 -4.634 -10.894 1.00 92.38 103 THR A CA 1
ATOM 781 C C . THR A 1 103 ? 6.540 -3.921 -9.853 1.00 92.38 103 THR A C 1
ATOM 783 O O . THR A 1 103 ? 6.267 -2.765 -9.531 1.00 92.38 103 THR A O 1
ATOM 786 N N . PHE A 1 104 ? 7.616 -4.549 -9.368 1.00 94.00 104 PHE A N 1
ATOM 787 C CA . PHE A 1 104 ? 8.575 -3.897 -8.479 1.00 94.00 104 PHE A CA 1
ATOM 788 C C . PHE A 1 104 ? 9.179 -2.643 -9.119 1.00 94.00 104 PHE A C 1
ATOM 790 O O . PHE A 1 104 ? 9.179 -1.587 -8.486 1.00 94.00 104 PHE A O 1
ATOM 797 N N . GLY A 1 105 ? 9.686 -2.746 -10.354 1.00 91.44 105 GLY A N 1
ATOM 798 C CA . GLY A 1 105 ? 10.275 -1.622 -11.090 1.00 91.44 105 GLY A CA 1
ATOM 799 C C . GLY A 1 105 ? 9.291 -0.465 -11.228 1.00 91.44 105 GLY A C 1
ATOM 800 O O . GLY A 1 105 ? 9.584 0.668 -10.833 1.00 91.44 105 GLY A O 1
ATOM 801 N N . THR A 1 106 ? 8.065 -0.781 -11.635 1.00 92.88 106 THR A N 1
ATOM 802 C CA . THR A 1 106 ? 6.988 0.197 -11.736 1.00 92.88 106 THR A CA 1
ATOM 803 C C . THR A 1 106 ? 6.650 0.828 -10.375 1.00 92.88 106 THR A C 1
ATOM 805 O O . THR A 1 106 ? 6.593 2.054 -10.272 1.00 92.88 106 THR A O 1
ATOM 808 N N . LEU A 1 107 ? 6.487 0.056 -9.296 1.00 93.69 107 LEU A N 1
ATOM 809 C CA . LEU A 1 107 ? 6.216 0.591 -7.950 1.00 93.69 107 LEU A CA 1
ATOM 810 C C . LEU A 1 107 ? 7.370 1.454 -7.416 1.00 93.69 107 LEU A C 1
ATOM 812 O O . LEU A 1 107 ? 7.133 2.475 -6.759 1.00 93.69 107 LEU A O 1
ATOM 816 N N . ALA A 1 108 ? 8.618 1.073 -7.704 1.00 92.81 108 ALA A N 1
ATOM 817 C CA . ALA A 1 108 ? 9.819 1.811 -7.305 1.00 92.81 108 ALA A CA 1
ATOM 818 C C . ALA A 1 108 ? 9.839 3.229 -7.863 1.00 92.81 108 ALA A C 1
ATOM 820 O O . ALA A 1 108 ? 10.399 4.150 -7.275 1.00 92.81 108 ALA A O 1
ATOM 821 N N . SER A 1 109 ? 9.210 3.370 -9.016 1.00 91.81 109 SER A N 1
ATOM 822 C CA . SER A 1 109 ? 9.203 4.569 -9.815 1.00 91.81 109 SER A CA 1
ATOM 823 C C . SER A 1 109 ? 8.104 5.567 -9.382 1.00 91.81 109 SER A C 1
ATOM 825 O O . SER A 1 109 ? 8.125 6.730 -9.798 1.00 91.81 109 SER A O 1
ATOM 827 N N . LEU A 1 110 ? 7.168 5.126 -8.532 1.00 92.75 110 LEU A N 1
ATOM 828 C CA . LEU A 1 110 ? 6.129 5.943 -7.904 1.00 92.75 110 LEU A CA 1
ATOM 829 C C . LEU A 1 110 ? 6.625 6.571 -6.591 1.00 92.75 110 LEU A C 1
ATOM 831 O O . LEU A 1 110 ? 7.491 6.039 -5.893 1.00 92.75 110 LEU A O 1
ATOM 835 N N . THR A 1 111 ? 6.033 7.695 -6.203 1.00 93.44 111 THR A N 1
ATOM 836 C CA . THR A 1 111 ? 6.198 8.261 -4.858 1.00 93.44 111 THR A CA 1
ATOM 837 C C . THR A 1 111 ? 5.493 7.399 -3.806 1.00 93.44 111 THR A C 1
ATOM 839 O O . THR A 1 111 ? 4.625 6.584 -4.115 1.00 93.44 111 THR A O 1
ATOM 842 N N . VAL A 1 112 ? 5.829 7.604 -2.528 1.00 95.00 112 VAL A N 1
ATOM 843 C CA . VAL A 1 112 ? 5.165 6.931 -1.395 1.00 95.00 112 VAL A CA 1
ATOM 844 C C . VAL A 1 112 ? 3.649 7.157 -1.429 1.00 95.00 112 VAL A C 1
ATOM 846 O O . VAL A 1 112 ? 2.883 6.206 -1.291 1.00 95.00 112 VAL A O 1
ATOM 849 N N . LYS A 1 113 ? 3.214 8.403 -1.665 1.00 95.19 113 LYS A N 1
ATOM 850 C CA . LYS A 1 113 ? 1.789 8.751 -1.725 1.00 95.19 113 LYS A CA 1
ATOM 851 C C . LYS A 1 113 ? 1.083 8.102 -2.918 1.00 95.19 113 LYS A C 1
ATOM 853 O O . LYS A 1 113 ? -0.036 7.631 -2.765 1.00 95.19 113 LYS A O 1
ATOM 858 N N . GLU A 1 114 ? 1.730 8.036 -4.081 1.00 95.56 114 GLU A N 1
ATOM 859 C CA . GLU A 1 114 ? 1.172 7.355 -5.259 1.00 95.56 114 GLU A CA 1
ATOM 860 C C . GLU A 1 114 ? 1.057 5.845 -5.047 1.00 95.56 114 GLU A C 1
ATOM 862 O O . GLU A 1 114 ? 0.024 5.275 -5.387 1.00 95.56 114 GLU A O 1
ATOM 867 N N . ARG A 1 115 ? 2.060 5.200 -4.431 1.00 96.81 115 ARG A N 1
ATOM 868 C CA . ARG A 1 115 ? 1.947 3.787 -4.039 1.00 96.81 115 ARG A CA 1
ATOM 869 C C . ARG A 1 115 ? 0.786 3.577 -3.076 1.00 96.81 115 ARG A C 1
ATOM 871 O O . ARG A 1 115 ? -0.019 2.685 -3.298 1.00 96.81 115 ARG A O 1
ATOM 878 N N . ALA A 1 116 ? 0.661 4.414 -2.048 1.00 97.50 116 ALA A N 1
ATOM 879 C CA . ALA A 1 116 ? -0.438 4.305 -1.094 1.00 97.50 116 ALA A CA 1
ATOM 880 C C . ALA A 1 116 ? -1.811 4.491 -1.756 1.00 97.50 116 ALA A C 1
ATOM 882 O O . ALA A 1 116 ? -2.721 3.721 -1.466 1.00 97.50 116 ALA A O 1
ATOM 883 N N . ALA A 1 117 ? -1.952 5.459 -2.668 1.00 96.94 117 ALA A N 1
ATOM 884 C CA . ALA A 1 117 ? -3.188 5.674 -3.418 1.00 96.94 117 ALA A CA 1
ATOM 885 C C . ALA A 1 117 ? -3.532 4.471 -4.308 1.00 96.94 117 ALA A C 1
ATOM 887 O O . ALA A 1 117 ? -4.668 4.006 -4.286 1.00 96.94 117 ALA A O 1
ATOM 888 N N . LEU A 1 118 ? -2.552 3.934 -5.041 1.00 96.12 118 LEU A N 1
ATOM 889 C CA . LEU A 1 118 ? -2.740 2.750 -5.878 1.00 96.12 118 LEU A CA 1
ATOM 890 C C . LEU A 1 118 ? -3.164 1.534 -5.045 1.00 96.12 118 LEU A C 1
ATOM 892 O O . LEU A 1 118 ? -4.150 0.884 -5.371 1.00 96.12 118 LEU A O 1
ATOM 896 N N . VAL A 1 119 ? -2.450 1.243 -3.955 1.00 96.19 119 VAL A N 1
ATOM 897 C CA . VAL A 1 119 ? -2.730 0.071 -3.114 1.00 96.19 119 VAL A CA 1
ATOM 898 C C . VAL A 1 119 ? -4.084 0.213 -2.421 1.00 96.19 119 VAL A C 1
ATOM 900 O O . VAL A 1 119 ? -4.898 -0.699 -2.495 1.00 96.19 119 VAL A O 1
ATOM 903 N N . ALA A 1 120 ? -4.365 1.353 -1.787 1.00 96.50 120 ALA A N 1
ATOM 904 C CA . ALA A 1 120 ? -5.626 1.546 -1.076 1.00 96.50 120 ALA A CA 1
ATOM 905 C C . ALA A 1 120 ? -6.837 1.562 -2.026 1.00 96.50 120 ALA A C 1
ATOM 907 O O . ALA A 1 120 ? -7.875 0.986 -1.710 1.00 96.50 120 ALA A O 1
ATOM 908 N N . GLY A 1 121 ? -6.713 2.213 -3.185 1.00 94.25 121 GLY A N 1
ATOM 909 C CA . GLY A 1 121 ? -7.818 2.359 -4.129 1.00 94.25 121 GLY A CA 1
ATOM 910 C C . GLY A 1 121 ? -8.044 1.134 -5.013 1.00 94.25 121 GLY A C 1
ATOM 911 O O . GLY A 1 121 ? -9.176 0.684 -5.142 1.00 94.25 121 GLY A O 1
ATOM 912 N N . ASP A 1 122 ? -6.985 0.598 -5.622 1.00 91.38 122 ASP A N 1
ATOM 913 C CA . ASP A 1 122 ? -7.091 -0.424 -6.676 1.00 91.38 122 ASP A CA 1
ATOM 914 C C . ASP A 1 122 ? -6.923 -1.851 -6.126 1.00 91.38 122 ASP A C 1
ATOM 916 O O . ASP A 1 122 ? -7.611 -2.762 -6.576 1.00 91.38 122 ASP A O 1
ATOM 920 N N . LEU A 1 123 ? -6.052 -2.054 -5.123 1.00 90.19 123 LEU A N 1
ATOM 921 C CA . LEU A 1 123 ? -5.809 -3.389 -4.549 1.00 90.19 123 LEU A CA 1
ATOM 922 C C . LEU A 1 123 ? -6.705 -3.701 -3.347 1.00 90.19 123 LEU A C 1
ATOM 924 O O . LEU A 1 123 ? -7.208 -4.815 -3.225 1.00 90.19 123 LEU A O 1
ATOM 928 N N . GLU A 1 124 ? -6.888 -2.742 -2.439 1.00 93.31 124 GLU A N 1
ATOM 929 C CA . GLU A 1 124 ? -7.697 -2.931 -1.228 1.00 93.31 124 GLU A CA 1
ATOM 930 C C . GLU A 1 124 ? -9.156 -2.484 -1.400 1.00 93.31 124 GLU A C 1
ATOM 932 O O . GLU A 1 124 ? -10.001 -2.879 -0.599 1.00 93.31 124 GLU A O 1
ATOM 937 N N . GLY A 1 125 ? -9.468 -1.717 -2.452 1.00 94.12 125 GLY A N 1
ATOM 938 C CA . GLY A 1 125 ? -10.838 -1.354 -2.821 1.00 94.12 125 GLY A CA 1
ATOM 939 C C . GLY A 1 125 ? -11.540 -0.423 -1.828 1.00 94.12 125 GLY A C 1
ATOM 940 O O . GLY A 1 125 ? -12.759 -0.510 -1.676 1.00 94.12 125 GLY A O 1
ATOM 941 N N . PHE A 1 126 ? -10.800 0.443 -1.126 1.00 95.44 126 PHE A N 1
ATOM 942 C CA . PHE A 1 126 ? -11.402 1.378 -0.173 1.00 95.44 126 PHE A CA 1
ATOM 943 C C . PHE A 1 126 ? -12.385 2.335 -0.850 1.00 95.44 126 PHE A C 1
ATOM 945 O O . PHE A 1 126 ? -12.140 2.852 -1.943 1.00 95.44 126 PHE A O 1
ATOM 952 N N . ALA A 1 127 ? -13.481 2.628 -0.148 1.00 93.81 127 ALA A N 1
ATOM 953 C CA . ALA A 1 127 ? -14.430 3.644 -0.569 1.00 93.81 127 ALA A CA 1
ATOM 954 C C . ALA A 1 127 ? -13.787 5.041 -0.554 1.00 93.81 127 ALA A C 1
ATOM 956 O O . ALA A 1 127 ? -12.837 5.308 0.180 1.00 93.81 127 ALA A O 1
ATOM 957 N N . VAL A 1 128 ? -14.352 5.969 -1.329 1.00 92.56 128 VAL A N 1
ATOM 958 C CA . VAL A 1 128 ? -13.822 7.336 -1.490 1.00 92.56 128 VAL A CA 1
ATOM 959 C C . VAL A 1 128 ? -13.629 8.047 -0.148 1.00 92.56 128 VAL A C 1
ATOM 961 O O . VAL A 1 128 ? -12.567 8.612 0.087 1.00 92.56 128 VAL A O 1
ATOM 964 N N . LEU A 1 129 ? -14.604 7.946 0.762 1.00 93.00 129 LEU A N 1
ATOM 965 C CA . LEU A 1 129 ? -14.525 8.556 2.096 1.00 93.00 129 LEU A CA 1
ATOM 966 C C . LEU A 1 129 ? -13.366 7.995 2.935 1.00 93.00 129 LEU A C 1
ATOM 968 O O . LEU A 1 129 ? -12.741 8.725 3.698 1.00 93.00 129 LEU A O 1
ATOM 972 N N . ASP A 1 130 ? -13.048 6.712 2.784 1.00 95.38 130 ASP A N 1
ATOM 973 C CA . ASP A 1 130 ? -11.922 6.088 3.479 1.00 95.38 130 ASP A CA 1
ATOM 974 C C . ASP A 1 130 ? -10.589 6.472 2.825 1.00 95.38 130 ASP A C 1
ATOM 976 O O . ASP A 1 130 ? -9.596 6.720 3.511 1.00 95.38 130 ASP A O 1
ATOM 980 N N . LEU A 1 131 ? -10.564 6.614 1.497 1.00 95.00 131 LEU A N 1
ATOM 981 C CA . LEU A 1 131 ? -9.404 7.125 0.767 1.00 95.00 131 LEU A CA 1
ATOM 982 C C . LEU A 1 131 ? -9.057 8.564 1.169 1.00 95.00 131 LEU A C 1
ATOM 984 O O . LEU A 1 131 ? -7.875 8.908 1.210 1.00 95.00 131 LEU A O 1
ATOM 988 N N . GLU A 1 132 ? -10.047 9.393 1.509 1.00 95.19 132 GLU A N 1
ATOM 989 C CA . GLU A 1 132 ? -9.809 10.734 2.060 1.00 95.19 132 GLU A CA 1
ATOM 990 C C . GLU A 1 132 ? -9.010 10.680 3.359 1.00 95.19 132 GLU A C 1
ATOM 992 O O . GLU A 1 132 ? -8.032 11.417 3.526 1.00 95.19 132 GLU A O 1
ATOM 997 N N . VAL A 1 133 ? -9.405 9.772 4.257 1.00 95.94 133 VAL A N 1
ATOM 998 C CA . VAL A 1 133 ? -8.730 9.542 5.537 1.00 95.94 133 VAL A CA 1
ATOM 999 C C . VAL A 1 133 ? -7.305 9.057 5.294 1.00 95.94 133 VAL A C 1
ATOM 1001 O O . VAL A 1 133 ? -6.366 9.608 5.869 1.00 95.94 133 VAL A O 1
ATOM 1004 N N . ILE A 1 134 ? -7.128 8.073 4.409 1.00 97.12 134 ILE A N 1
ATOM 1005 C CA . ILE A 1 134 ? -5.819 7.487 4.097 1.00 97.12 134 ILE A CA 1
ATOM 1006 C C . ILE A 1 134 ? -4.874 8.531 3.502 1.00 97.12 134 ILE A C 1
ATOM 1008 O O . ILE A 1 134 ? -3.736 8.658 3.950 1.00 97.12 134 ILE A O 1
ATOM 1012 N N . LEU A 1 135 ? -5.326 9.279 2.492 1.00 96.06 135 LEU A N 1
ATOM 1013 C CA . LEU A 1 135 ? -4.484 10.187 1.707 1.00 96.06 135 LEU A CA 1
ATOM 1014 C C . LEU A 1 135 ? -4.388 11.605 2.287 1.00 96.06 135 LEU A C 1
ATOM 1016 O O . LEU A 1 135 ? -3.589 12.408 1.783 1.00 96.06 135 LEU A O 1
ATOM 1020 N N . GLY A 1 136 ? -5.180 11.914 3.319 1.00 94.25 136 GLY A N 1
ATOM 1021 C CA . GLY A 1 136 ? -5.222 13.221 3.973 1.00 94.25 136 GLY A CA 1
ATOM 1022 C C . GLY A 1 136 ? -5.654 14.342 3.026 1.00 94.25 136 GLY A C 1
ATOM 1023 O O . GLY A 1 136 ? -5.078 15.428 3.046 1.00 94.25 136 GLY A O 1
ATOM 1024 N N . SER A 1 137 ? -6.606 14.064 2.134 1.00 91.31 137 SER A N 1
ATOM 1025 C CA . SER A 1 137 ? -7.080 14.994 1.101 1.00 91.31 137 SER A CA 1
ATOM 1026 C C . SER A 1 137 ? -8.580 14.841 0.873 1.00 91.31 137 SER A C 1
ATOM 1028 O O . SER A 1 137 ? -9.108 13.767 1.114 1.00 91.31 137 SER A O 1
ATOM 1030 N N . GLY A 1 138 ? -9.254 15.875 0.359 1.00 90.31 138 GLY A N 1
ATOM 1031 C CA . GLY A 1 138 ? -10.693 15.798 0.065 1.00 90.31 138 GLY A CA 1
ATOM 1032 C C . GLY A 1 138 ? -11.064 14.779 -1.036 1.00 90.31 138 GLY A C 1
ATOM 1033 O O . GLY A 1 138 ? -10.186 14.374 -1.806 1.00 90.31 138 GLY A O 1
ATOM 1034 N N . PRO A 1 139 ? -12.361 14.433 -1.182 1.00 86.38 139 PRO A N 1
ATOM 1035 C CA . PRO A 1 139 ? -12.851 13.275 -1.955 1.00 86.38 139 PRO A CA 1
ATOM 1036 C C . PRO A 1 139 ? -12.338 13.247 -3.388 1.00 86.38 139 PRO A C 1
ATOM 1038 O O . PRO A 1 139 ? -11.673 12.317 -3.833 1.00 86.38 139 PRO A O 1
ATOM 1041 N N . ARG A 1 140 ? -12.577 14.352 -4.100 1.00 91.56 140 ARG A N 1
ATOM 1042 C CA . ARG A 1 140 ? -12.209 14.503 -5.513 1.00 91.56 140 ARG A CA 1
ATOM 1043 C C . ARG A 1 140 ? -10.699 14.456 -5.727 1.00 91.56 140 ARG A C 1
ATOM 1045 O O . ARG A 1 140 ? -10.228 14.062 -6.789 1.00 91.56 140 ARG A O 1
ATOM 1052 N N . VAL A 1 141 ? -9.930 14.903 -4.734 1.00 91.69 141 VAL A N 1
ATOM 1053 C CA . VAL A 1 141 ? -8.465 14.892 -4.790 1.00 91.69 141 VAL A CA 1
ATOM 1054 C C . VAL A 1 141 ? -7.946 13.479 -4.534 1.00 91.69 141 VAL A C 1
ATOM 1056 O O . VAL A 1 141 ? -7.031 13.048 -5.230 1.00 91.69 141 VAL A O 1
ATOM 1059 N N . ALA A 1 142 ? -8.557 12.742 -3.604 1.00 90.69 142 ALA A N 1
ATOM 1060 C CA . ALA A 1 142 ? -8.244 11.340 -3.353 1.00 90.69 142 ALA A CA 1
ATOM 1061 C C . ALA A 1 142 ? -8.518 10.474 -4.597 1.00 90.69 142 ALA A C 1
ATOM 1063 O O . ALA A 1 142 ? -7.615 9.784 -5.067 1.00 90.69 142 ALA A O 1
ATOM 1064 N N . GLU A 1 143 ? -9.702 10.590 -5.207 1.00 91.50 143 GLU A N 1
ATOM 1065 C CA . GLU A 1 143 ? -10.047 9.895 -6.461 1.00 91.50 143 GLU A CA 1
ATOM 1066 C C . GLU A 1 143 ? -9.085 10.233 -7.604 1.00 91.50 143 GLU A C 1
ATOM 1068 O O . GLU A 1 143 ? -8.639 9.350 -8.347 1.00 91.50 143 GLU A O 1
ATOM 1073 N N . ARG A 1 144 ? -8.726 11.517 -7.739 1.00 93.19 144 ARG A N 1
ATOM 1074 C CA . ARG A 1 144 ? -7.741 11.957 -8.729 1.00 93.19 144 ARG A CA 1
ATOM 1075 C C . ARG A 1 144 ? -6.378 11.323 -8.461 1.00 93.19 144 ARG A C 1
ATOM 1077 O O . ARG A 1 144 ? -5.769 10.832 -9.404 1.00 93.19 144 ARG A O 1
ATOM 1084 N N . HIS A 1 145 ? -5.913 11.289 -7.212 1.00 92.81 145 HIS A N 1
ATOM 1085 C CA . HIS A 1 145 ? -4.646 10.647 -6.858 1.00 92.81 145 HIS A CA 1
ATOM 1086 C C . HIS A 1 145 ? -4.633 9.156 -7.208 1.00 92.81 145 HIS A C 1
ATOM 1088 O O . HIS A 1 145 ? -3.642 8.685 -7.764 1.00 92.81 145 HIS A O 1
ATOM 1094 N N . VAL A 1 146 ? -5.723 8.428 -6.940 1.00 93.62 146 VAL A N 1
ATOM 1095 C CA . VAL A 1 146 ? -5.850 7.013 -7.331 1.00 93.62 146 VAL A CA 1
ATOM 1096 C C . VAL A 1 146 ? -5.805 6.874 -8.853 1.00 93.62 146 VAL A C 1
ATOM 1098 O O . VAL A 1 146 ? -5.010 6.100 -9.381 1.00 93.62 146 VAL A O 1
ATOM 1101 N N . SER A 1 147 ? -6.597 7.674 -9.570 1.00 93.81 147 SER A N 1
ATOM 1102 C CA . SER A 1 147 ? -6.665 7.639 -11.036 1.00 93.81 147 SER A CA 1
ATOM 1103 C C . SER A 1 147 ? -5.318 7.965 -11.690 1.00 93.81 147 SER A C 1
ATOM 1105 O O . SER A 1 147 ? -4.903 7.306 -12.642 1.00 93.81 147 SER A O 1
ATOM 1107 N N . GLU A 1 148 ? -4.604 8.964 -11.170 1.00 93.88 148 GLU A N 1
ATOM 1108 C CA . GLU A 1 148 ? -3.276 9.350 -11.644 1.00 93.88 148 GLU A CA 1
ATOM 1109 C C . GLU A 1 148 ? -2.222 8.284 -11.339 1.00 93.88 148 GLU A C 1
ATOM 1111 O O . GLU A 1 148 ? -1.419 7.971 -12.218 1.00 93.88 148 GLU A O 1
ATOM 1116 N N . ALA A 1 149 ? -2.226 7.707 -10.133 1.00 93.88 149 ALA A N 1
ATOM 1117 C CA . ALA A 1 149 ? -1.305 6.635 -9.764 1.00 93.88 149 ALA A CA 1
ATOM 1118 C C . ALA A 1 149 ? -1.527 5.392 -10.636 1.00 93.88 149 ALA A C 1
ATOM 1120 O O . ALA A 1 149 ? -0.565 4.841 -11.169 1.00 93.88 149 ALA A O 1
ATOM 1121 N N . ARG A 1 150 ? -2.791 5.014 -10.863 1.00 94.44 150 ARG A N 1
ATOM 1122 C CA . ARG A 1 150 ? -3.189 3.920 -11.757 1.00 94.44 150 ARG A CA 1
ATOM 1123 C C . ARG A 1 150 ? -2.723 4.167 -13.187 1.00 94.44 150 ARG A C 1
ATOM 1125 O O . ARG A 1 150 ? -2.072 3.312 -13.779 1.00 94.44 150 ARG A O 1
ATOM 1132 N N . ARG A 1 151 ? -2.990 5.358 -13.729 1.00 94.75 151 ARG A N 1
ATOM 1133 C CA . ARG A 1 151 ? -2.543 5.736 -15.076 1.00 94.75 151 ARG A CA 1
ATOM 1134 C C . ARG A 1 151 ? -1.021 5.652 -15.209 1.00 94.75 151 ARG A C 1
ATOM 1136 O O . ARG A 1 151 ? -0.539 5.006 -16.132 1.00 94.75 151 ARG A O 1
ATOM 1143 N N . LYS A 1 152 ? -0.269 6.238 -14.270 1.00 93.25 152 LYS A N 1
ATOM 1144 C CA . LYS A 1 152 ? 1.204 6.182 -14.265 1.00 93.25 152 LYS A CA 1
ATOM 1145 C C . LYS A 1 152 ? 1.726 4.753 -14.162 1.00 93.25 152 LYS A C 1
ATOM 1147 O O . LYS A 1 152 ? 2.714 4.430 -14.815 1.00 93.25 152 LYS A O 1
ATOM 1152 N N . PHE A 1 153 ? 1.084 3.918 -13.349 1.00 92.81 153 PHE A N 1
ATOM 1153 C CA . PHE A 1 153 ? 1.445 2.513 -13.206 1.00 92.81 153 PHE A CA 1
ATOM 1154 C C . PHE A 1 153 ? 1.301 1.776 -14.544 1.00 92.81 153 PHE A C 1
ATOM 1156 O O . PHE A 1 153 ? 2.267 1.181 -15.013 1.00 92.81 153 PHE A O 1
ATOM 1163 N N . PHE A 1 154 ? 0.150 1.895 -15.215 1.00 91.81 154 PHE A N 1
ATOM 1164 C CA . PHE A 1 154 ? -0.070 1.259 -16.518 1.00 91.81 154 PHE A CA 1
ATOM 1165 C C . PHE A 1 154 ? 0.837 1.809 -17.624 1.00 91.81 154 PHE A C 1
ATOM 1167 O O . PHE A 1 154 ? 1.419 1.030 -18.374 1.00 91.81 154 PHE A O 1
ATOM 1174 N N . GLU A 1 155 ? 0.999 3.133 -17.715 1.00 90.69 155 GLU A N 1
ATOM 1175 C CA . GLU A 1 155 ? 1.890 3.764 -18.700 1.00 90.69 155 GLU A CA 1
ATOM 1176 C C . GLU A 1 155 ? 3.330 3.234 -18.567 1.00 90.69 155 GLU A C 1
ATOM 1178 O O . GLU A 1 155 ? 3.998 2.979 -19.570 1.00 90.69 155 GLU A O 1
ATOM 1183 N N . ARG A 1 156 ? 3.804 3.021 -17.332 1.00 89.81 156 ARG A N 1
ATOM 1184 C CA . ARG A 1 156 ? 5.152 2.500 -17.066 1.00 89.81 156 ARG A CA 1
ATOM 1185 C C . ARG A 1 156 ? 5.271 1.001 -17.290 1.00 89.81 156 ARG A C 1
ATOM 1187 O O . ARG A 1 156 ? 6.257 0.595 -17.890 1.00 89.81 156 ARG A O 1
ATOM 1194 N N . GLN A 1 157 ? 4.273 0.214 -16.900 1.00 87.12 157 GLN A N 1
ATOM 1195 C CA . GLN A 1 157 ? 4.218 -1.219 -17.202 1.00 87.12 157 GLN A CA 1
ATOM 1196 C C . GLN A 1 157 ? 4.357 -1.484 -18.704 1.00 87.12 157 GLN A C 1
ATOM 1198 O O . GLN A 1 157 ? 5.220 -2.251 -19.119 1.00 87.12 157 GLN A O 1
ATOM 1203 N N . VAL A 1 158 ? 3.577 -0.778 -19.531 1.00 86.62 158 VAL A N 1
ATOM 1204 C CA . VAL A 1 158 ? 3.644 -0.908 -20.996 1.00 86.62 158 VAL A CA 1
ATOM 1205 C C . VAL A 1 158 ? 5.013 -0.477 -21.532 1.00 86.62 158 VAL A C 1
ATOM 1207 O O . VAL A 1 158 ? 5.591 -1.149 -22.386 1.00 86.62 158 VAL A O 1
ATOM 1210 N N . ALA A 1 159 ? 5.566 0.630 -21.026 1.00 84.19 159 ALA A N 1
ATOM 1211 C CA . ALA A 1 159 ? 6.879 1.107 -21.452 1.00 84.19 159 ALA A CA 1
ATOM 1212 C C . ALA A 1 159 ? 8.019 0.140 -21.073 1.00 84.19 159 ALA A C 1
ATOM 1214 O O . ALA A 1 159 ? 8.932 -0.075 -21.876 1.00 84.19 159 ALA A O 1
ATOM 1215 N N . GLU A 1 160 ? 7.979 -0.444 -19.873 1.00 83.31 160 GLU A N 1
ATOM 1216 C CA . GLU A 1 160 ? 8.969 -1.416 -19.399 1.00 83.31 160 GLU A CA 1
ATOM 1217 C C . GLU A 1 160 ? 8.873 -2.741 -20.165 1.00 83.31 160 GLU A C 1
ATOM 1219 O O . GLU A 1 160 ? 9.910 -3.265 -20.580 1.00 83.31 160 GLU A O 1
ATOM 1224 N N . ASP A 1 161 ? 7.662 -3.227 -20.443 1.00 82.69 161 ASP A N 1
ATOM 1225 C CA . ASP A 1 161 ? 7.436 -4.435 -21.244 1.00 82.69 161 ASP A CA 1
ATOM 1226 C C . ASP A 1 161 ? 7.958 -4.263 -22.684 1.00 82.69 161 ASP A C 1
ATOM 1228 O O . ASP A 1 161 ? 8.757 -5.065 -23.181 1.00 82.69 161 ASP A O 1
ATOM 1232 N N . HIS A 1 162 ? 7.650 -3.128 -23.325 1.00 80.75 162 HIS A N 1
ATOM 1233 C CA . HIS A 1 162 ? 8.205 -2.781 -24.639 1.00 80.75 162 HIS A CA 1
ATOM 1234 C C . HIS A 1 162 ? 9.743 -2.705 -24.620 1.00 80.75 162 HIS A C 1
ATOM 1236 O O . HIS A 1 162 ? 10.417 -3.1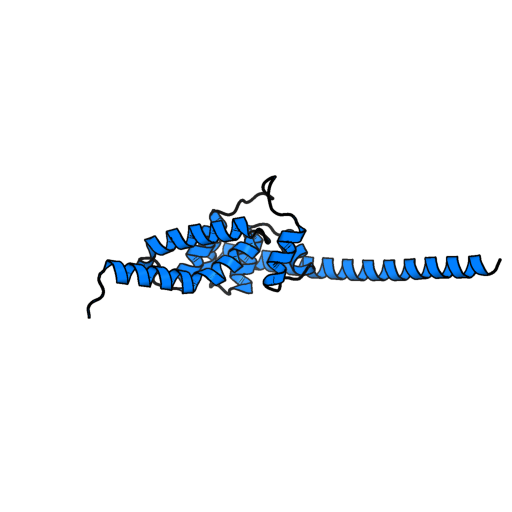91 -25.537 1.00 80.75 162 HIS A O 1
ATOM 1242 N N . ALA A 1 163 ? 10.329 -2.109 -23.577 1.00 80.00 163 ALA A N 1
ATOM 1243 C CA . ALA A 1 163 ? 11.779 -2.013 -23.432 1.00 80.00 163 ALA A CA 1
ATOM 1244 C C . ALA A 1 163 ? 12.437 -3.387 -23.214 1.00 80.00 163 ALA A C 1
ATOM 1246 O O . ALA A 1 163 ? 13.528 -3.644 -23.744 1.00 80.00 163 ALA A O 1
ATOM 1247 N N . GLN A 1 164 ? 11.782 -4.276 -22.464 1.00 79.69 164 GLN A N 1
ATOM 1248 C CA . GLN A 1 164 ? 12.213 -5.653 -22.247 1.00 79.69 164 GLN A CA 1
ATOM 1249 C C . GLN A 1 164 ? 12.189 -6.446 -23.556 1.00 79.69 164 GLN A C 1
ATOM 1251 O O . GLN A 1 164 ? 13.204 -7.055 -23.912 1.00 79.69 164 GLN A O 1
ATOM 1256 N N . PHE A 1 165 ? 11.099 -6.362 -24.322 1.00 76.31 165 PHE A N 1
ATOM 1257 C CA . PHE A 1 165 ? 10.983 -7.005 -25.630 1.00 76.31 165 PHE A CA 1
ATOM 1258 C C . PHE A 1 165 ? 12.086 -6.542 -26.597 1.00 76.31 165 PHE A C 1
ATOM 1260 O O . PHE A 1 165 ? 12.794 -7.358 -27.196 1.00 76.31 165 PHE A O 1
ATOM 1267 N N . ALA A 1 166 ? 12.333 -5.230 -26.676 1.00 80.50 166 ALA A N 1
ATOM 1268 C CA . ALA A 1 166 ? 13.406 -4.674 -27.502 1.00 80.50 166 ALA A CA 1
ATOM 1269 C C . ALA A 1 166 ? 14.808 -5.155 -27.071 1.00 80.50 166 ALA A C 1
ATOM 1271 O O . ALA A 1 166 ? 15.687 -5.377 -27.910 1.00 80.50 166 ALA A O 1
ATOM 1272 N N . ARG A 1 167 ? 15.050 -5.335 -25.764 1.00 82.69 167 ARG A N 1
ATOM 1273 C CA . ARG A 1 167 ? 16.323 -5.860 -25.240 1.00 82.69 167 ARG A CA 1
ATOM 1274 C C . ARG A 1 167 ? 16.540 -7.322 -25.636 1.00 82.69 167 ARG A C 1
ATOM 1276 O O . ARG A 1 167 ? 17.647 -7.653 -26.057 1.00 82.69 167 ARG A O 1
ATOM 1283 N N . ILE A 1 168 ? 15.504 -8.156 -25.554 1.00 81.88 168 ILE A N 1
ATOM 1284 C CA . ILE A 1 168 ? 15.553 -9.562 -25.985 1.00 81.88 168 ILE A CA 1
ATOM 1285 C C . ILE A 1 168 ? 15.859 -9.644 -27.486 1.00 81.88 168 ILE A C 1
ATOM 1287 O O . ILE A 1 168 ? 16.758 -10.381 -27.892 1.00 81.88 168 ILE A O 1
ATOM 1291 N N . GLY A 1 169 ? 15.198 -8.814 -28.301 1.00 81.06 169 GLY A N 1
ATOM 1292 C CA . GLY A 1 169 ? 15.470 -8.727 -29.738 1.00 81.06 169 GLY A CA 1
ATOM 1293 C C . GLY A 1 169 ? 16.933 -8.384 -30.052 1.00 81.06 169 GLY A C 1
ATOM 1294 O O . GLY A 1 169 ? 17.568 -9.058 -30.865 1.00 81.06 169 GLY A O 1
ATOM 1295 N N . ARG A 1 170 ? 17.510 -7.393 -29.354 1.00 86.31 170 ARG A N 1
ATOM 1296 C CA . ARG A 1 170 ? 18.932 -7.024 -29.506 1.00 86.31 170 ARG A CA 1
ATOM 1297 C C . ARG A 1 170 ? 19.889 -8.140 -29.093 1.00 86.31 170 ARG A C 1
ATOM 1299 O O . ARG A 1 170 ? 20.887 -8.354 -29.774 1.00 86.31 170 ARG A O 1
ATOM 1306 N N . LEU A 1 171 ? 19.592 -8.866 -28.015 1.00 86.31 171 LEU A N 1
ATOM 1307 C CA . LEU A 1 171 ? 20.410 -10.004 -27.594 1.00 86.31 171 LEU A CA 1
ATOM 1308 C C . LEU A 1 171 ? 20.402 -11.108 -28.659 1.00 86.31 171 LEU A C 1
ATOM 1310 O O . LEU A 1 171 ? 21.458 -11.630 -29.004 1.00 86.31 171 LEU A O 1
ATOM 1314 N N . GLY A 1 172 ? 19.237 -11.410 -29.235 1.00 81.62 172 GLY A N 1
ATOM 1315 C CA . GLY A 1 172 ? 19.116 -12.390 -30.317 1.00 81.62 172 GLY A CA 1
ATOM 1316 C C . GLY A 1 172 ? 19.875 -11.995 -31.589 1.00 81.62 172 GLY A C 1
ATOM 1317 O O . GLY A 1 172 ? 20.413 -12.861 -32.280 1.00 81.62 172 GLY A O 1
ATOM 1318 N N . LEU A 1 173 ? 19.955 -10.698 -31.905 1.00 87.50 173 LEU A N 1
ATOM 1319 C CA . LEU A 1 173 ? 20.821 -10.197 -32.980 1.00 87.50 173 LEU A CA 1
ATOM 1320 C C . LEU A 1 173 ? 22.301 -10.383 -32.629 1.00 87.50 173 LEU A C 1
ATOM 1322 O O . LEU A 1 173 ? 23.061 -10.913 -33.434 1.00 87.50 173 LEU A O 1
ATOM 1326 N N . ARG A 1 174 ? 22.694 -10.047 -31.397 1.00 85.31 174 ARG A N 1
ATOM 1327 C CA . ARG A 1 174 ? 24.083 -10.165 -30.947 1.00 85.31 174 ARG A CA 1
ATOM 1328 C C . ARG A 1 174 ? 24.583 -11.609 -30.907 1.00 85.31 174 ARG A C 1
ATOM 1330 O O . ARG A 1 174 ? 25.718 -11.872 -31.290 1.00 85.31 174 ARG A O 1
ATOM 1337 N N . VAL A 1 175 ? 23.751 -12.544 -30.452 1.00 87.94 175 VAL A N 1
ATOM 1338 C CA . VAL A 1 175 ? 24.084 -13.976 -30.448 1.00 87.94 175 VAL A CA 1
ATOM 1339 C C . VAL A 1 175 ? 24.308 -14.470 -31.876 1.00 87.94 175 VAL A C 1
ATOM 1341 O O . VAL A 1 175 ? 25.294 -15.159 -32.118 1.00 87.94 175 VAL A O 1
ATOM 1344 N N . ARG A 1 176 ? 23.459 -14.064 -32.830 1.00 87.69 176 ARG A N 1
ATOM 1345 C CA . ARG A 1 176 ? 23.648 -14.397 -34.251 1.00 87.69 176 ARG A CA 1
ATOM 1346 C C . ARG A 1 176 ? 24.965 -13.858 -34.801 1.00 87.69 176 ARG A C 1
ATOM 1348 O O . ARG A 1 176 ? 25.727 -14.634 -35.360 1.00 87.69 176 ARG A O 1
ATOM 1355 N N . GLU A 1 177 ? 25.284 -12.587 -34.554 1.00 90.00 177 GLU A N 1
ATOM 1356 C CA . GLU A 1 177 ? 26.570 -12.002 -34.967 1.00 90.00 177 GLU A CA 1
ATOM 1357 C C . GLU A 1 177 ? 27.775 -12.790 -34.430 1.00 90.00 177 GLU A C 1
ATOM 1359 O O . GLU A 1 177 ? 28.735 -13.034 -35.159 1.00 90.00 177 GLU A O 1
ATOM 1364 N N . ILE A 1 178 ? 27.737 -13.195 -33.155 1.00 91.19 178 ILE A N 1
ATOM 1365 C CA . ILE A 1 178 ? 28.818 -13.968 -32.528 1.00 91.19 178 ILE A CA 1
ATOM 1366 C C . ILE A 1 178 ? 28.947 -15.351 -33.178 1.00 91.19 178 ILE A C 1
ATOM 1368 O O . ILE A 1 178 ? 30.063 -15.790 -33.462 1.00 91.19 178 ILE A O 1
ATOM 1372 N N . VAL A 1 179 ? 27.824 -16.029 -33.433 1.00 90.75 179 VAL A N 1
ATOM 1373 C CA . VAL A 1 179 ? 27.806 -17.336 -34.106 1.00 90.75 179 VAL A CA 1
ATOM 1374 C C . VAL A 1 179 ? 28.368 -17.221 -35.524 1.00 90.75 179 VAL A C 1
ATOM 1376 O O . VAL A 1 179 ? 29.253 -17.996 -35.887 1.00 90.75 179 VAL A O 1
ATOM 1379 N N . ASP A 1 180 ? 27.943 -16.219 -36.294 1.00 88.31 180 ASP A N 1
ATOM 1380 C CA . ASP A 1 180 ? 28.428 -15.995 -37.659 1.00 88.31 180 ASP A CA 1
ATOM 1381 C C . ASP A 1 180 ? 29.940 -15.717 -37.687 1.00 88.31 180 ASP A C 1
ATOM 1383 O O . ASP A 1 180 ? 30.665 -16.267 -38.523 1.00 88.31 180 ASP A O 1
ATOM 1387 N N . GLN A 1 181 ? 30.450 -14.927 -36.734 1.00 87.31 181 GLN A N 1
ATOM 1388 C CA . GLN A 1 181 ? 31.886 -14.658 -36.575 1.00 87.31 181 GLN A CA 1
ATOM 1389 C C . GLN A 1 181 ? 32.686 -15.911 -36.189 1.00 87.31 181 GLN A C 1
ATOM 1391 O O . GLN A 1 181 ? 33.810 -16.102 -36.661 1.00 87.31 181 GLN A O 1
ATOM 1396 N N . ALA A 1 182 ? 32.131 -16.773 -35.336 1.00 83.94 182 ALA A N 1
ATOM 1397 C CA . ALA A 1 182 ? 32.774 -18.021 -34.936 1.00 83.94 182 ALA A CA 1
ATOM 1398 C C . ALA A 1 182 ? 32.847 -19.022 -36.102 1.00 83.94 182 ALA A C 1
ATOM 1400 O O . ALA A 1 182 ? 33.901 -19.610 -36.349 1.00 83.94 182 ALA A O 1
ATOM 1401 N N . LEU A 1 183 ? 31.762 -19.167 -36.871 1.00 84.19 183 LEU A N 1
ATOM 1402 C CA . LEU A 1 183 ? 31.697 -20.069 -38.026 1.00 84.19 183 LEU A CA 1
ATOM 1403 C C . LEU A 1 183 ? 32.598 -19.621 -39.186 1.00 84.19 183 LEU A C 1
ATOM 1405 O O . LEU A 1 183 ? 33.165 -20.459 -39.886 1.00 84.19 183 LEU A O 1
ATOM 1409 N N . THR A 1 184 ? 32.765 -18.312 -39.387 1.00 82.06 184 THR A N 1
ATOM 1410 C CA . THR A 1 184 ? 33.671 -17.772 -40.416 1.00 82.06 184 THR A CA 1
ATOM 1411 C C . THR A 1 184 ? 35.146 -17.867 -40.029 1.00 82.06 184 THR A C 1
ATOM 1413 O O . THR A 1 184 ? 35.980 -18.083 -40.908 1.00 82.06 184 THR A O 1
ATOM 1416 N N . ARG A 1 185 ? 35.489 -17.765 -38.737 1.00 72.00 185 ARG A N 1
ATOM 1417 C CA . ARG A 1 185 ? 36.867 -17.972 -38.255 1.00 72.00 185 ARG A CA 1
ATOM 1418 C C . ARG A 1 185 ? 37.332 -19.426 -38.344 1.00 72.00 185 ARG A C 1
ATOM 1420 O O . ARG A 1 185 ? 38.502 -19.639 -38.612 1.00 72.00 185 ARG A O 1
ATOM 1427 N N . ASN A 1 186 ? 36.435 -20.398 -38.182 1.00 59.44 186 ASN A N 1
ATOM 1428 C CA . ASN A 1 186 ? 36.764 -21.831 -38.229 1.00 59.44 186 ASN A CA 1
ATOM 1429 C C . ASN A 1 186 ? 36.924 -22.409 -39.655 1.00 59.44 186 ASN A C 1
ATOM 1431 O O . ASN A 1 186 ? 37.147 -23.605 -39.810 1.00 59.44 186 ASN A O 1
ATOM 1435 N N . ARG A 1 187 ? 36.754 -21.588 -40.703 1.00 57.81 187 ARG A N 1
ATOM 1436 C CA . ARG A 1 187 ? 36.912 -21.971 -42.122 1.00 57.81 187 ARG A CA 1
ATOM 1437 C C . ARG A 1 187 ? 38.230 -21.488 -42.752 1.00 57.81 187 ARG A C 1
ATOM 1439 O O . ARG A 1 187 ? 38.394 -21.627 -43.962 1.00 57.81 187 ARG A O 1
ATOM 1446 N N . ARG A 1 188 ? 39.128 -20.892 -41.965 1.00 50.88 188 ARG A N 1
ATOM 1447 C CA . ARG A 1 188 ? 40.495 -20.523 -42.365 1.00 50.88 188 ARG A CA 1
ATOM 1448 C C . ARG A 1 188 ? 41.489 -21.408 -41.639 1.00 50.88 188 ARG A C 1
ATOM 1450 O O . ARG A 1 188 ? 42.525 -21.705 -42.264 1.00 50.88 188 ARG A O 1
#

Foldseek 3Di:
DDDDPVVVLVVLLVVLCVLQVVVQLLLLLLLLLQQNVLSNVQLVVLSVVLSVVVVVVVPVLLSNLLSLLSSLVPDDFDDDDPPTDDPVNSQVSVVVVPQHPLNSVLSVPDTSLLSSLQCVCPVVPRDQVSLCSNNVHDRVVSVVSNVVSVVSSVVSSVVVVVVVVVVVVVVVVVVVVVVVVVVVVVVD

Radius of gyration: 22.74 Å; chains: 1; bounding box: 58×38×77 Å

pLDDT: mean 88.73, std 9.73, range [49.0, 98.31]

Sequence (188 aa):
MTLRASDEEGLLRAAFRDAHGPRLNGFALLVTLGDQSLAAALAADALDEGTRQADALRHPERAAAWLRARVLKATPQRHPRRNGPRDEERRMALAAIGVDGLTFGTLASLTVKERAALVAGDLEGFAVLDLEVILGSGPRVAERHVSEARRKFFERQVAEDHAQFARIGRLGLRVREIVDQALTRNRR

Secondary structure (DSSP, 8-state):
-PPPHHHHHHHHHHHHHHHHHHHHHHHHHHHTTS-HHHHHHHHHHHHHHHHHTTTT--SHHHHHHHHHHHHHHHS-SSS--TTPPPHHHHHHHHHTTT--HHHHHHHHTS-HHHHHHHIIIIIS---HHHHHHHHTS-HHHHHHHHHHHHHHHHHHHHHHHHHHHHHHHHHHHHHHHHHHHHHHHTT-